Protein AF-A0A0F3MGR9-F1 (afdb_monomer_lite)

Radius of gyration: 18.7 Å; chains: 1; bounding box: 59×32×53 Å

InterPro domains:
  IPR020183 Uncharacterised protein family RC0048 [PF10871] (2-190)

Secondary structure (DSSP, 8-state):
---GGGG-SSPPP-SGGGS-HHHHHHHHHHHHTT-EEEEETTEESEEEEEEGGGTEEEEEEHHHHHSHHHHHHHHHHHHHHHTTT---HHHHHHHHHHHHHHHHHHHHTSBPPPHHHHHHHHHHHHHTS-HHHHHHHHHTT-EEEEESSS-GGGTS-HHHHHHHS---TTEEEETTEEEEEEE-SS-TT---TTSTTTS--

Sequence (201 aa):
MSNLYHILHKLPAIEHEDMMVEYENLAQALVQSGKLRVDAEPKSNFIRLSEPSLNINIAISNEELNEPNLQESTKTMLMNIYKKKIADEEKALHKVNQIVETLQKKMAMQLIIEAELLLKLARLFVQSAHPIVIHWLLLERVEVFISYSNQIGDVMDIATWKYAGQNSGMQSTNVNNMAIYVSCGGDPFSFPKRYQKQSIL

Organism: NCBI:txid1359168

pLDDT: mean 80.82, std 18.06, range [32.03, 97.56]

Foldseek 3Di:
DDPPVVPDPDDFDLDPVVDDPLLLVLLVLCVLLQQEWEAAPQATQWDWDDDVVLPDTDIGGVCCLPPPVNVVVVLVVQLVSQCVPDVDSVVSSVVSVVVSVVRNVVSVVGHHDDPSNSSSVSSVVSVVDDSVVSVVCSVQSEHEYEYQALDLVVVDPVVQQVVVPPDDPQWDPDPRHIYHTHYPPHDVPPDDPPCVVVVPD

Structure (mmCIF, N/CA/C/O backbone):
data_AF-A0A0F3MGR9-F1
#
_entry.id   AF-A0A0F3MGR9-F1
#
loop_
_atom_site.group_PDB
_atom_site.id
_atom_site.type_symbol
_atom_site.label_atom_id
_atom_site.label_alt_id
_atom_site.label_comp_id
_atom_site.label_asym_id
_atom_site.label_entity_id
_atom_site.label_seq_id
_atom_site.pdbx_PDB_ins_code
_atom_site.Cartn_x
_atom_site.Cartn_y
_atom_site.Cartn_z
_atom_site.occupancy
_atom_site.B_iso_or_equiv
_atom_site.auth_seq_id
_atom_site.auth_comp_id
_atom_site.auth_asym_id
_atom_site.auth_atom_id
_atom_site.pdbx_PDB_model_num
ATOM 1 N N . MET A 1 1 ? 36.452 3.634 -9.415 1.00 35.69 1 MET A N 1
ATOM 2 C CA . MET A 1 1 ? 35.165 3.569 -8.695 1.00 35.69 1 MET A CA 1
ATOM 3 C C . MET A 1 1 ? 34.067 3.350 -9.719 1.00 35.69 1 MET A C 1
ATOM 5 O O . MET A 1 1 ? 33.673 4.290 -10.396 1.00 35.69 1 MET A O 1
ATOM 9 N N . SER A 1 2 ? 33.672 2.097 -9.918 1.00 32.03 2 SER A N 1
ATOM 10 C CA . SER A 1 2 ? 32.532 1.706 -10.745 1.00 32.03 2 SER A CA 1
ATOM 11 C C . SER A 1 2 ? 31.255 2.041 -9.977 1.00 32.03 2 SER A C 1
ATOM 13 O O . SER A 1 2 ? 31.006 1.495 -8.907 1.00 32.03 2 SER A O 1
ATOM 15 N N . ASN A 1 3 ? 30.486 2.999 -10.487 1.00 39.25 3 ASN A N 1
ATOM 16 C CA . ASN A 1 3 ? 29.188 3.359 -9.930 1.00 39.25 3 ASN A CA 1
ATOM 17 C C . ASN A 1 3 ? 28.267 2.125 -9.925 1.00 39.25 3 ASN A C 1
ATOM 19 O O . ASN A 1 3 ? 28.200 1.398 -10.915 1.00 39.25 3 ASN A O 1
ATOM 23 N N . LEU A 1 4 ? 27.543 1.926 -8.821 1.00 39.09 4 LEU A N 1
ATOM 24 C CA . LEU A 1 4 ? 26.645 0.795 -8.535 1.00 39.09 4 LEU A CA 1
ATOM 25 C C . LEU A 1 4 ? 25.541 0.553 -9.596 1.00 39.09 4 LEU A C 1
ATOM 27 O O . LEU A 1 4 ? 24.866 -0.469 -9.563 1.00 39.09 4 LEU A O 1
ATOM 31 N N . TYR A 1 5 ? 25.374 1.470 -10.553 1.00 43.97 5 TYR A N 1
ATOM 32 C CA . TYR A 1 5 ? 24.400 1.409 -11.648 1.00 43.97 5 TYR A CA 1
ATOM 33 C C . TYR A 1 5 ? 24.728 0.378 -12.743 1.00 43.97 5 TYR A C 1
ATOM 35 O O . TYR A 1 5 ? 23.924 0.176 -13.643 1.00 43.97 5 TYR A O 1
ATOM 43 N N . HIS A 1 6 ? 25.876 -0.301 -12.673 1.00 37.97 6 HIS A N 1
ATOM 44 C CA . HIS A 1 6 ? 26.259 -1.331 -13.649 1.00 37.97 6 HIS A CA 1
ATOM 45 C C . HIS A 1 6 ? 25.604 -2.709 -13.437 1.00 37.97 6 HIS A C 1
ATOM 47 O O . HIS A 1 6 ? 25.886 -3.624 -14.205 1.00 37.97 6 HIS A O 1
ATOM 53 N N . ILE A 1 7 ? 24.745 -2.884 -12.423 1.00 46.88 7 ILE A N 1
ATOM 54 C CA . ILE A 1 7 ? 24.088 -4.178 -12.146 1.00 46.88 7 ILE A CA 1
ATOM 55 C C . ILE A 1 7 ? 22.926 -4.451 -13.122 1.00 46.88 7 ILE A C 1
ATOM 57 O O . ILE A 1 7 ? 22.553 -5.603 -13.331 1.00 46.88 7 ILE A O 1
ATOM 61 N N . LEU A 1 8 ? 22.406 -3.422 -13.798 1.00 47.78 8 LEU A N 1
ATOM 62 C CA . LEU A 1 8 ? 21.427 -3.575 -14.871 1.00 47.78 8 LEU A CA 1
ATOM 63 C C . LEU A 1 8 ? 22.061 -3.123 -16.189 1.00 47.78 8 LEU A C 1
ATOM 65 O O . LEU A 1 8 ? 22.357 -1.949 -16.385 1.00 47.78 8 LEU A O 1
ATOM 69 N N . HIS A 1 9 ? 22.258 -4.058 -17.118 1.00 53.25 9 HIS A N 1
ATOM 70 C CA . HIS A 1 9 ? 22.751 -3.767 -18.472 1.00 53.25 9 HIS A CA 1
ATOM 71 C C . HIS A 1 9 ? 21.752 -2.957 -19.328 1.00 53.25 9 HIS A C 1
ATOM 73 O O . HIS A 1 9 ? 22.075 -2.588 -20.455 1.00 53.25 9 HIS A O 1
ATOM 79 N N . LYS A 1 10 ? 20.549 -2.678 -18.808 1.00 67.81 10 LYS A N 1
ATOM 80 C CA . LYS A 1 10 ? 19.455 -1.975 -19.483 1.00 67.81 10 LYS A CA 1
ATOM 81 C C . LYS A 1 10 ? 18.712 -1.093 -18.476 1.00 67.81 10 LYS A C 1
ATOM 83 O O . LYS A 1 10 ? 18.571 -1.473 -17.316 1.00 67.81 10 LYS A O 1
ATOM 88 N N . LEU A 1 11 ? 18.229 0.067 -18.923 1.00 79.38 11 LEU A N 1
ATOM 89 C CA . LEU A 1 11 ? 17.288 0.868 -18.137 1.00 79.38 11 LEU A CA 1
ATOM 90 C C . LEU A 1 11 ? 16.013 0.044 -17.867 1.00 79.38 11 LEU A C 1
ATOM 92 O O . LEU A 1 11 ? 15.582 -0.689 -18.763 1.00 79.38 11 LEU A O 1
ATOM 96 N N . PRO A 1 12 ? 15.424 0.129 -16.662 1.00 84.88 12 PRO A N 1
ATOM 97 C CA . PRO A 1 12 ? 14.187 -0.581 -16.360 1.00 84.88 12 PRO A CA 1
ATOM 98 C C . PRO A 1 12 ? 13.051 -0.072 -17.254 1.00 84.88 12 PRO A C 1
ATOM 100 O O . PRO A 1 12 ? 12.972 1.122 -17.550 1.00 84.88 12 PRO A O 1
ATOM 103 N N . ALA A 1 13 ? 12.174 -0.977 -17.686 1.00 88.75 13 ALA A N 1
ATOM 104 C CA . ALA A 1 13 ? 11.049 -0.629 -18.543 1.00 88.75 13 ALA A CA 1
ATOM 105 C C . ALA A 1 13 ? 9.992 0.144 -17.742 1.00 88.75 13 ALA A C 1
ATOM 107 O O . ALA A 1 13 ? 9.521 -0.317 -16.704 1.00 88.75 13 ALA A O 1
ATOM 108 N N . ILE A 1 14 ? 9.630 1.337 -18.205 1.00 90.38 14 ILE A N 1
ATOM 109 C CA . ILE A 1 14 ? 8.599 2.176 -17.568 1.00 90.38 14 ILE A CA 1
ATOM 110 C C . ILE A 1 14 ? 7.326 2.245 -18.411 1.00 90.38 14 ILE A C 1
ATOM 112 O O . ILE A 1 14 ? 6.241 2.461 -17.868 1.00 90.38 14 ILE A O 1
ATOM 116 N N . GLU A 1 15 ? 7.446 2.007 -19.715 1.00 90.81 15 GLU A N 1
ATOM 117 C CA . GLU A 1 15 ? 6.328 1.962 -20.646 1.00 90.81 15 GLU A CA 1
ATOM 118 C C . GLU A 1 15 ? 5.829 0.530 -20.841 1.00 90.81 15 GLU A C 1
ATOM 120 O O . GLU A 1 15 ? 6.579 -0.438 -20.717 1.00 90.81 15 GLU A O 1
ATOM 125 N N . HIS A 1 16 ? 4.535 0.400 -21.133 1.00 90.25 16 HIS A N 1
ATOM 126 C CA . HIS A 1 16 ? 3.868 -0.894 -21.307 1.00 90.25 16 HIS A CA 1
ATOM 127 C C . HIS A 1 16 ? 4.531 -1.750 -22.397 1.00 90.25 16 HIS A C 1
ATOM 129 O O . HIS A 1 16 ? 4.736 -2.944 -22.215 1.00 90.25 16 HIS A O 1
ATOM 135 N N . GLU A 1 17 ? 4.884 -1.127 -23.521 1.00 91.75 17 GLU A N 1
ATOM 136 C CA . GLU A 1 17 ? 5.471 -1.789 -24.693 1.00 91.75 17 GLU A CA 1
ATOM 137 C C . GLU A 1 17 ? 6.877 -2.353 -24.451 1.00 91.75 17 GLU A C 1
ATOM 139 O O . GLU A 1 17 ? 7.280 -3.310 -25.111 1.00 91.75 17 GLU A O 1
ATOM 144 N N . ASP A 1 18 ? 7.595 -1.810 -23.466 1.00 89.44 18 ASP A N 1
ATOM 145 C CA . ASP A 1 18 ? 8.937 -2.254 -23.091 1.00 89.44 18 ASP A CA 1
ATOM 146 C C . ASP A 1 18 ? 8.926 -3.372 -22.034 1.00 89.44 18 ASP A C 1
ATOM 148 O O . ASP A 1 18 ? 9.965 -3.987 -21.760 1.00 89.44 18 ASP A O 1
ATOM 152 N N . MET A 1 19 ? 7.769 -3.624 -21.415 1.00 90.81 19 MET A N 1
ATOM 153 C CA . MET A 1 19 ? 7.598 -4.600 -20.344 1.00 90.81 19 MET A CA 1
ATOM 154 C C . MET A 1 19 ? 7.369 -6.007 -20.896 1.00 90.81 19 MET A C 1
ATOM 156 O O . MET A 1 19 ? 6.586 -6.239 -21.815 1.00 90.81 19 MET A O 1
ATOM 160 N N . MET A 1 20 ? 7.992 -7.002 -20.263 1.00 92.06 20 MET A N 1
ATOM 161 C CA . MET A 1 20 ? 7.593 -8.394 -20.472 1.00 92.06 20 MET A CA 1
ATOM 162 C C . MET A 1 20 ? 6.165 -8.600 -19.947 1.00 92.06 20 MET A C 1
ATOM 164 O O . MET A 1 20 ? 5.848 -8.169 -18.838 1.00 92.06 20 MET A O 1
ATOM 168 N N . VAL A 1 21 ? 5.336 -9.320 -20.709 1.00 93.88 21 VAL A N 1
ATOM 169 C CA . VAL A 1 21 ? 3.899 -9.519 -20.425 1.00 93.88 21 VAL A CA 1
ATOM 170 C C . VAL A 1 21 ? 3.636 -9.998 -18.992 1.00 93.88 21 VAL A C 1
ATOM 172 O O . VAL A 1 21 ? 2.738 -9.493 -18.326 1.00 93.88 21 VAL A O 1
ATOM 175 N N . GLU A 1 22 ? 4.438 -10.940 -18.490 1.00 94.62 22 GLU A N 1
ATOM 176 C CA . GLU A 1 22 ? 4.300 -11.454 -17.120 1.00 94.62 22 GLU A CA 1
ATOM 177 C C . GLU A 1 22 ? 4.487 -10.356 -16.062 1.00 94.62 22 GLU A C 1
ATOM 179 O O . GLU A 1 22 ? 3.690 -10.238 -15.132 1.00 94.62 22 GLU A O 1
ATOM 184 N N . TYR A 1 23 ? 5.511 -9.519 -16.2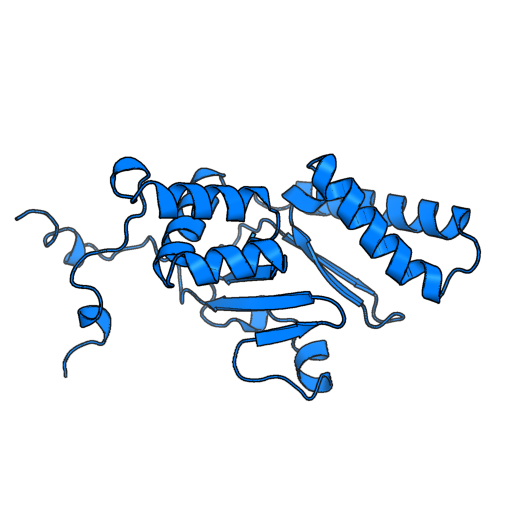20 1.00 94.75 23 TYR A N 1
ATOM 185 C CA . TYR A 1 23 ? 5.786 -8.427 -15.292 1.00 94.75 23 TYR A CA 1
ATOM 186 C C . TYR A 1 23 ? 4.757 -7.302 -15.402 1.00 94.75 23 TYR A C 1
ATOM 188 O O . TYR A 1 23 ? 4.398 -6.709 -14.389 1.00 94.75 23 TYR A O 1
ATOM 196 N N . GLU A 1 24 ? 4.249 -7.019 -16.600 1.00 96.50 24 GLU A N 1
ATOM 197 C CA . GLU A 1 24 ? 3.172 -6.043 -16.768 1.00 96.50 24 GLU A CA 1
ATOM 198 C C . GLU A 1 24 ? 1.890 -6.498 -16.059 1.00 96.50 24 GLU A C 1
ATOM 200 O O . GLU A 1 24 ? 1.283 -5.720 -15.323 1.00 96.50 24 GLU A O 1
ATOM 205 N N . ASN A 1 25 ? 1.519 -7.774 -16.201 1.00 97.00 25 ASN A N 1
ATOM 206 C CA . ASN A 1 25 ? 0.377 -8.345 -15.488 1.00 97.00 25 ASN A CA 1
ATOM 207 C C . ASN A 1 25 ? 0.557 -8.232 -13.968 1.00 97.00 25 ASN A C 1
ATOM 209 O O . ASN A 1 25 ? -0.385 -7.894 -13.253 1.00 97.00 25 ASN A O 1
ATOM 213 N N . LEU A 1 26 ? 1.776 -8.461 -13.471 1.00 97.56 26 LEU A N 1
ATOM 214 C CA . LEU A 1 26 ? 2.105 -8.294 -12.057 1.00 97.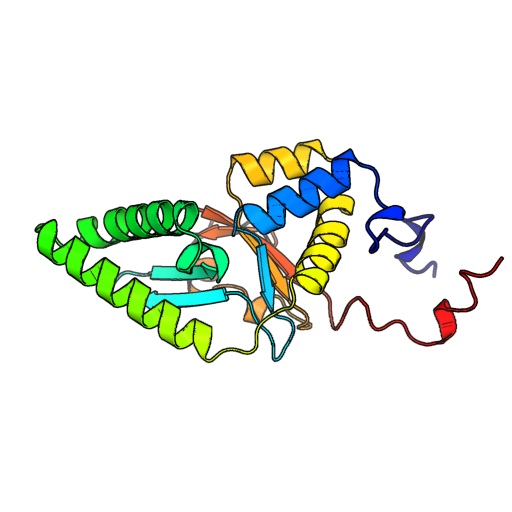56 26 LEU A CA 1
ATOM 215 C C . LEU A 1 26 ? 2.024 -6.838 -11.591 1.00 97.56 26 LEU A C 1
ATOM 217 O O . LEU A 1 26 ? 1.521 -6.580 -10.498 1.00 97.56 26 LEU A O 1
ATOM 221 N N . ALA A 1 27 ? 2.490 -5.886 -12.402 1.00 97.12 27 ALA A N 1
ATOM 222 C CA . ALA A 1 27 ? 2.391 -4.462 -12.094 1.00 97.12 27 ALA A CA 1
ATOM 223 C C . ALA A 1 27 ? 0.924 -4.020 -11.999 1.00 97.12 27 ALA A C 1
ATOM 225 O O . ALA A 1 27 ? 0.535 -3.362 -11.033 1.00 97.12 27 ALA A O 1
ATOM 226 N N . GLN A 1 28 ? 0.093 -4.439 -12.957 1.00 97.12 28 GLN A N 1
ATOM 227 C CA . GLN A 1 28 ? -1.344 -4.166 -12.944 1.00 97.12 28 GLN A CA 1
ATOM 228 C C . GLN A 1 28 ? -2.030 -4.808 -11.735 1.00 97.12 28 GLN A C 1
ATOM 230 O O . GLN A 1 28 ? -2.781 -4.130 -11.034 1.00 97.12 28 GLN A O 1
ATOM 235 N N . ALA A 1 29 ? -1.726 -6.075 -11.440 1.00 97.12 29 ALA A N 1
ATOM 236 C CA . ALA A 1 29 ? -2.264 -6.776 -10.277 1.00 97.12 29 ALA A CA 1
ATOM 237 C C . ALA A 1 29 ? -1.881 -6.084 -8.959 1.00 97.12 29 ALA A C 1
ATOM 239 O O . ALA A 1 29 ? -2.712 -5.966 -8.059 1.00 97.12 29 ALA A O 1
ATOM 240 N N . LEU A 1 30 ? -0.652 -5.568 -8.848 1.00 96.75 30 LEU A N 1
ATOM 241 C CA . LEU A 1 30 ? -0.204 -4.820 -7.676 1.00 96.75 30 LEU A CA 1
ATOM 242 C C . LEU A 1 30 ? -0.985 -3.521 -7.479 1.00 96.75 30 LEU A C 1
ATOM 244 O O . LEU A 1 30 ? -1.436 -3.265 -6.362 1.00 96.75 30 LEU A O 1
ATOM 248 N N . VAL A 1 31 ? -1.201 -2.736 -8.536 1.00 95.94 31 VAL A N 1
ATOM 249 C CA . VAL A 1 31 ? -2.026 -1.518 -8.455 1.00 95.94 31 VAL A CA 1
ATOM 250 C C . VAL A 1 31 ? -3.471 -1.869 -8.082 1.00 95.94 31 VAL A C 1
ATOM 252 O O . VAL A 1 31 ? -4.010 -1.326 -7.121 1.00 95.94 31 VAL A O 1
ATOM 255 N N . GLN A 1 32 ? -4.073 -2.844 -8.769 1.00 95.50 32 GLN A N 1
ATOM 256 C CA . GLN A 1 32 ? -5.460 -3.272 -8.541 1.00 95.50 32 GLN A CA 1
ATOM 257 C C . GLN A 1 32 ? -5.692 -3.904 -7.161 1.00 95.50 32 GLN A C 1
ATOM 259 O O . GLN A 1 32 ? -6.812 -3.888 -6.656 1.00 95.50 32 GLN A O 1
ATOM 264 N N . SER A 1 33 ? -4.652 -4.444 -6.520 1.00 94.81 33 SER A N 1
ATOM 265 C CA . SER A 1 33 ? -4.758 -5.023 -5.173 1.00 94.81 33 SER A CA 1
ATOM 266 C C . SER A 1 33 ? -5.096 -3.996 -4.082 1.00 94.81 33 SER A C 1
ATOM 268 O O . SER A 1 33 ? -5.484 -4.381 -2.974 1.00 94.81 33 SER A O 1
ATOM 270 N N . GLY A 1 34 ? -4.881 -2.702 -4.359 1.00 94.50 34 GLY A N 1
ATOM 271 C CA . GLY A 1 34 ? -4.957 -1.613 -3.385 1.00 94.50 34 GLY A CA 1
ATOM 272 C C . GLY A 1 34 ? -3.836 -1.630 -2.343 1.00 94.50 34 GLY A C 1
ATOM 273 O O . GLY A 1 34 ? -3.893 -0.877 -1.373 1.00 94.50 34 GLY A O 1
ATOM 274 N N . LYS A 1 35 ? -2.815 -2.486 -2.500 1.00 94.62 35 LYS A N 1
ATOM 275 C CA . LYS A 1 35 ? -1.700 -2.604 -1.546 1.00 94.62 35 LYS A CA 1
ATOM 276 C C . LYS A 1 35 ? -0.491 -1.737 -1.877 1.00 94.62 35 LYS A C 1
ATOM 278 O O . LYS A 1 35 ? 0.379 -1.586 -1.016 1.00 94.62 35 LYS A O 1
ATOM 283 N N . LEU A 1 36 ? -0.470 -1.120 -3.056 1.00 95.25 36 LEU A N 1
ATOM 284 C CA . LEU A 1 36 ? 0.518 -0.115 -3.425 1.00 95.25 36 LEU A CA 1
ATOM 285 C C . LEU A 1 36 ? 0.151 1.254 -2.836 1.00 95.25 36 LEU A C 1
ATOM 287 O O . LEU A 1 36 ? -0.902 1.817 -3.129 1.00 95.25 36 LEU A O 1
ATOM 291 N N . ARG A 1 37 ? 1.049 1.799 -2.021 1.00 94.12 37 ARG A N 1
ATOM 292 C CA . ARG A 1 37 ? 0.931 3.089 -1.343 1.00 94.12 37 ARG A CA 1
ATOM 293 C C . ARG A 1 37 ? 2.080 3.972 -1.795 1.00 94.12 37 ARG A C 1
ATOM 295 O O . ARG A 1 37 ? 3.240 3.645 -1.574 1.00 94.12 37 ARG A O 1
ATOM 302 N N . VAL A 1 38 ? 1.764 5.077 -2.442 1.00 93.88 38 VAL A N 1
ATOM 303 C CA . VAL A 1 38 ? 2.735 6.002 -3.007 1.00 93.88 38 VAL A CA 1
ATOM 304 C C . VAL A 1 38 ? 2.585 7.364 -2.351 1.00 93.88 38 VAL A C 1
ATOM 306 O O . VAL A 1 38 ? 1.482 7.899 -2.216 1.00 93.88 38 VAL A O 1
ATOM 309 N N . ASP A 1 39 ? 3.725 7.909 -1.953 1.00 91.88 39 ASP A N 1
ATOM 310 C CA . ASP A 1 39 ? 3.910 9.293 -1.553 1.00 91.88 39 ASP A CA 1
ATOM 311 C C . ASP A 1 39 ? 4.895 9.948 -2.529 1.00 91.88 39 ASP A C 1
ATOM 313 O O . ASP A 1 39 ? 6.089 9.648 -2.531 1.00 91.88 39 ASP A O 1
ATOM 317 N N . ALA A 1 40 ? 4.366 10.791 -3.407 1.00 89.19 40 ALA A N 1
ATOM 318 C CA . ALA A 1 40 ? 5.083 11.462 -4.483 1.00 89.19 40 ALA A CA 1
ATOM 319 C C . ALA A 1 40 ? 4.995 12.988 -4.330 1.00 89.19 40 ALA A C 1
ATOM 321 O O . ALA A 1 40 ? 4.756 13.675 -5.319 1.00 89.19 40 ALA A O 1
ATOM 322 N N . GLU A 1 41 ? 5.075 13.485 -3.087 1.00 83.88 41 GLU A N 1
ATOM 323 C CA . GLU A 1 41 ? 5.106 14.896 -2.660 1.00 83.88 41 GLU A CA 1
ATOM 324 C C . GLU A 1 41 ? 4.841 15.951 -3.766 1.00 83.88 41 GLU A C 1
ATOM 326 O O . GLU A 1 41 ? 5.689 16.176 -4.633 1.00 83.88 41 GLU A O 1
ATOM 331 N N . PRO A 1 42 ? 3.706 16.680 -3.745 1.00 85.50 42 PRO A N 1
ATOM 332 C CA . PRO A 1 42 ? 2.667 16.720 -2.709 1.00 85.50 42 PRO A CA 1
ATOM 333 C C . PRO A 1 42 ? 1.533 15.693 -2.913 1.00 85.50 42 PRO A C 1
ATOM 335 O O . PRO A 1 42 ? 0.495 15.796 -2.256 1.00 85.50 42 PRO A O 1
ATOM 338 N N . LYS A 1 43 ? 1.672 14.755 -3.861 1.00 91.12 43 LYS A N 1
ATOM 339 C CA . LYS A 1 43 ? 0.623 13.779 -4.204 1.00 91.12 43 LYS A CA 1
ATOM 340 C C . LYS A 1 43 ? 0.750 12.509 -3.361 1.00 91.12 43 LYS A C 1
ATOM 342 O O . LYS A 1 43 ? 1.850 12.000 -3.186 1.00 91.12 43 LYS A O 1
ATOM 347 N N . SER A 1 44 ? -0.369 11.948 -2.909 1.00 92.31 44 SER A N 1
ATOM 348 C CA . SER A 1 44 ? -0.398 10.651 -2.217 1.00 92.3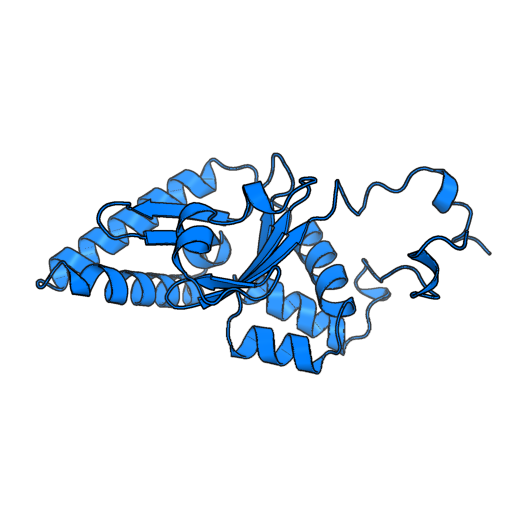1 44 SER A CA 1
ATOM 349 C C . SER A 1 44 ? -1.673 9.887 -2.562 1.00 92.31 44 SER A C 1
ATOM 351 O O . SER A 1 44 ? -2.714 10.501 -2.782 1.00 92.31 44 SER A O 1
ATOM 353 N N . ASN A 1 45 ? -1.603 8.554 -2.611 1.00 94.44 45 ASN A N 1
ATOM 354 C CA . ASN A 1 45 ? -2.778 7.696 -2.802 1.00 94.44 45 ASN A CA 1
ATOM 355 C C . ASN A 1 45 ? -3.213 6.971 -1.518 1.00 94.44 45 ASN A C 1
ATOM 357 O O . ASN A 1 45 ? -3.980 6.017 -1.603 1.00 94.44 45 ASN A O 1
ATOM 361 N N . PHE A 1 46 ? -2.717 7.347 -0.338 1.00 93.94 46 PHE A N 1
ATOM 362 C CA . PHE A 1 46 ? -3.089 6.680 0.910 1.00 93.94 46 PHE A CA 1
ATOM 363 C C . PHE A 1 46 ? -3.233 7.655 2.078 1.00 93.94 46 PHE A C 1
ATOM 365 O O . PHE A 1 46 ? -2.685 8.755 2.098 1.00 93.94 46 PHE A O 1
ATOM 372 N N . ILE A 1 47 ? -3.995 7.228 3.083 1.00 92.31 47 ILE A N 1
ATOM 373 C CA . ILE A 1 47 ? -4.244 7.995 4.298 1.00 92.31 47 ILE A CA 1
ATOM 374 C C . ILE A 1 47 ? -4.039 7.131 5.534 1.00 92.31 47 ILE A C 1
ATOM 376 O O . ILE A 1 47 ? -4.315 5.932 5.530 1.00 92.31 47 ILE A O 1
ATOM 380 N N . ARG A 1 48 ? -3.568 7.742 6.623 1.00 88.94 48 ARG A N 1
ATOM 381 C CA . ARG A 1 48 ? -3.401 7.056 7.904 1.00 88.94 48 ARG A CA 1
ATOM 382 C C . ARG A 1 48 ? -4.631 7.192 8.790 1.00 88.94 48 ARG A C 1
ATOM 384 O O . ARG A 1 48 ? -5.070 8.298 9.109 1.00 88.94 48 ARG A O 1
ATOM 391 N N . LEU A 1 49 ? -5.121 6.053 9.259 1.00 89.12 49 LEU A N 1
ATOM 392 C CA . LEU A 1 49 ? -5.976 5.946 10.428 1.00 89.12 49 LEU A CA 1
ATOM 393 C C . LEU A 1 49 ? -5.082 5.788 11.660 1.00 89.12 49 LEU A C 1
ATOM 395 O O . LEU A 1 49 ? -4.496 4.726 11.859 1.00 89.12 49 LEU A O 1
ATOM 399 N N . SER A 1 50 ? -4.997 6.835 12.479 1.00 85.25 50 SER A N 1
ATOM 400 C CA . SER A 1 50 ? -4.292 6.809 13.762 1.00 85.25 50 SER A CA 1
ATOM 401 C C . SER A 1 50 ? -5.296 6.903 14.907 1.00 85.25 50 SER A C 1
ATOM 403 O O . SER A 1 50 ? -6.043 7.875 15.005 1.00 85.25 50 SER A O 1
ATOM 405 N N . GLU A 1 51 ? -5.322 5.879 15.756 1.00 83.50 51 GLU A N 1
ATOM 406 C CA . GLU A 1 51 ? -6.128 5.816 16.974 1.00 83.50 51 GLU A CA 1
ATOM 407 C C . GLU A 1 51 ? -5.234 5.312 18.123 1.00 83.50 51 GLU A C 1
ATOM 409 O O . GLU A 1 51 ? -5.151 4.103 18.381 1.00 83.50 51 GLU A O 1
ATOM 414 N N . PRO A 1 52 ? -4.532 6.230 18.820 1.00 78.56 52 PRO A N 1
ATOM 415 C CA . PRO A 1 52 ? -3.558 5.878 19.853 1.00 78.56 52 PRO A CA 1
ATOM 416 C C . PRO A 1 52 ? -4.156 5.066 21.004 1.00 78.56 52 PRO A C 1
ATOM 418 O O . PRO A 1 52 ? -3.497 4.185 21.549 1.00 78.56 52 PRO A O 1
ATOM 421 N N . SER A 1 53 ? -5.430 5.299 21.343 1.00 79.19 53 SER A N 1
ATOM 422 C CA . SER A 1 53 ? -6.128 4.579 22.419 1.00 79.19 53 SER A CA 1
ATOM 423 C C . SER A 1 53 ? -6.309 3.077 22.145 1.00 79.19 53 SER A C 1
ATOM 425 O O . SER A 1 53 ? -6.640 2.306 23.055 1.00 79.19 53 SER A O 1
ATOM 427 N N . LEU A 1 54 ? -6.128 2.671 20.887 1.00 73.31 54 LEU A N 1
ATOM 428 C CA . LEU A 1 54 ? -6.192 1.298 20.401 1.00 73.31 54 LEU A CA 1
ATOM 429 C C . LEU A 1 54 ? -4.840 0.790 19.889 1.00 73.31 54 LEU A C 1
ATOM 431 O O . LEU A 1 54 ? -4.773 -0.342 19.418 1.00 73.31 54 LEU A O 1
ATOM 435 N N . ASN A 1 55 ? -3.785 1.608 19.977 1.00 73.31 55 ASN A N 1
ATOM 436 C CA . ASN A 1 55 ? -2.496 1.354 19.337 1.00 73.31 55 ASN A CA 1
ATOM 437 C C . ASN A 1 55 ? -2.648 1.017 17.839 1.00 73.31 55 ASN A C 1
ATOM 439 O O . ASN A 1 55 ? -2.021 0.092 17.324 1.00 73.31 55 ASN A O 1
ATOM 443 N N . ILE A 1 56 ? -3.549 1.731 17.156 1.00 78.38 56 ILE A N 1
ATOM 444 C CA . ILE A 1 56 ? -3.798 1.565 15.724 1.00 78.38 56 ILE A CA 1
ATOM 445 C C . ILE A 1 56 ? -3.092 2.688 14.982 1.00 78.38 56 ILE A C 1
ATOM 447 O O . ILE A 1 56 ? -3.361 3.864 15.228 1.00 78.38 56 ILE A O 1
ATOM 451 N N . ASN A 1 57 ? -2.266 2.312 14.016 1.00 81.62 57 ASN A N 1
ATOM 452 C CA . ASN A 1 57 ? -1.784 3.203 12.976 1.00 81.62 57 ASN A CA 1
ATOM 453 C C . ASN A 1 57 ? -1.709 2.408 11.669 1.00 81.62 57 ASN A C 1
ATOM 455 O O . ASN A 1 57 ? -0.800 1.608 11.455 1.00 81.62 57 ASN A O 1
ATOM 459 N N . ILE A 1 58 ? -2.735 2.559 10.834 1.00 85.38 58 ILE A N 1
ATOM 460 C CA . ILE A 1 58 ? -2.901 1.784 9.600 1.00 85.38 58 ILE A CA 1
ATOM 461 C C . ILE A 1 58 ? -2.993 2.757 8.435 1.00 85.38 58 ILE A C 1
ATOM 463 O O . ILE A 1 58 ? -3.751 3.725 8.493 1.00 85.38 58 ILE A O 1
ATOM 467 N N . ALA A 1 59 ? -2.239 2.495 7.373 1.00 89.94 59 ALA A N 1
ATOM 468 C CA . ALA A 1 59 ? -2.379 3.213 6.116 1.00 89.94 59 ALA A CA 1
ATOM 469 C C . ALA A 1 59 ? -3.401 2.499 5.225 1.00 89.94 59 ALA A C 1
ATOM 471 O O . ALA A 1 59 ? -3.284 1.298 4.995 1.00 89.94 59 ALA A O 1
ATOM 472 N N . ILE A 1 60 ? -4.364 3.237 4.687 1.00 92.69 60 ILE A N 1
ATOM 473 C CA . ILE A 1 60 ? -5.415 2.721 3.807 1.00 92.69 60 ILE A CA 1
ATOM 474 C C . ILE A 1 60 ? -5.313 3.470 2.479 1.00 92.69 60 ILE A C 1
ATOM 476 O O . ILE A 1 60 ? -5.272 4.704 2.479 1.00 92.69 60 ILE A O 1
ATOM 480 N N . SER A 1 61 ? -5.213 2.739 1.370 1.00 94.94 61 SER A N 1
ATOM 481 C CA . SER A 1 61 ? -5.119 3.338 0.035 1.00 94.94 61 SER A CA 1
ATOM 482 C C . SER A 1 61 ? -6.455 3.915 -0.440 1.00 94.94 61 SER A C 1
ATOM 484 O O . SER A 1 61 ? -7.526 3.629 0.100 1.00 94.94 61 SER A O 1
ATOM 486 N N . ASN A 1 62 ? -6.390 4.751 -1.470 1.00 95.00 62 ASN A N 1
ATOM 487 C CA . ASN A 1 62 ? -7.546 5.316 -2.145 1.00 95.00 62 ASN A CA 1
ATOM 488 C C . ASN A 1 62 ? -8.431 4.209 -2.738 1.00 95.00 62 ASN A C 1
ATOM 490 O O . ASN A 1 62 ? -9.653 4.262 -2.609 1.00 95.00 62 ASN A O 1
ATOM 494 N N . GLU A 1 63 ? -7.813 3.182 -3.319 1.00 94.38 63 GLU A N 1
ATOM 495 C CA . GLU A 1 63 ? -8.486 2.006 -3.864 1.00 94.38 63 GLU A CA 1
ATOM 496 C C . GLU A 1 63 ? -9.205 1.231 -2.747 1.00 94.38 63 GLU A C 1
ATOM 498 O O . GLU A 1 63 ? -10.380 0.903 -2.875 1.00 94.38 63 GLU A O 1
ATOM 503 N N . GLU A 1 64 ? -8.556 1.025 -1.596 1.00 94.62 64 GLU A N 1
ATOM 504 C CA . GLU A 1 64 ? -9.153 0.348 -0.433 1.00 94.62 64 GLU A CA 1
ATOM 505 C C . GLU A 1 64 ? -10.354 1.090 0.179 1.00 94.62 64 GLU A C 1
ATOM 507 O O . GLU A 1 64 ? -11.163 0.468 0.875 1.00 94.62 64 GLU A O 1
ATOM 512 N N . LEU A 1 65 ? -10.474 2.402 -0.051 1.00 94.25 65 LEU A N 1
ATOM 513 C CA . LEU A 1 65 ? -11.586 3.225 0.430 1.00 94.25 65 LEU A CA 1
ATOM 514 C C . LEU A 1 65 ? -12.728 3.347 -0.578 1.00 94.25 65 LEU A C 1
ATOM 516 O O . LEU A 1 65 ? -13.870 3.532 -0.153 1.00 94.25 65 LEU A O 1
ATOM 520 N N . ASN A 1 66 ? -12.444 3.290 -1.878 1.00 93.88 66 ASN A N 1
ATOM 521 C CA . ASN A 1 66 ? -13.404 3.669 -2.917 1.00 93.88 66 ASN A CA 1
ATOM 522 C C . ASN A 1 66 ? -13.817 2.515 -3.841 1.00 93.88 66 ASN A C 1
ATOM 524 O O . ASN A 1 66 ? -14.931 2.552 -4.359 1.00 93.88 66 ASN A O 1
ATOM 528 N N . GLU A 1 67 ? -13.000 1.470 -3.993 1.00 94.19 67 GLU A N 1
ATOM 529 C CA . GLU A 1 67 ? -13.365 0.295 -4.789 1.00 94.19 67 GLU A CA 1
ATOM 530 C C . GLU A 1 67 ? -14.277 -0.647 -3.987 1.00 94.19 67 GLU A C 1
ATOM 532 O O . GLU A 1 67 ? -13.873 -1.090 -2.908 1.00 94.19 67 GLU A O 1
ATOM 537 N N . PRO A 1 68 ? -15.476 -1.020 -4.483 1.00 92.06 68 PRO A N 1
ATOM 538 C CA . PRO A 1 68 ? -16.461 -1.778 -3.703 1.00 92.06 68 PRO A CA 1
ATOM 539 C C . PRO A 1 68 ? -15.914 -3.073 -3.082 1.00 92.06 68 PRO A C 1
ATOM 541 O O . PRO A 1 68 ? -16.080 -3.308 -1.884 1.00 92.06 68 PRO A O 1
ATOM 544 N N . ASN A 1 69 ? -15.194 -3.874 -3.874 1.00 90.94 69 ASN A N 1
ATOM 545 C CA . ASN A 1 69 ? -14.653 -5.168 -3.440 1.00 90.94 69 ASN A CA 1
ATOM 546 C C . ASN A 1 69 ? -13.560 -5.013 -2.366 1.00 90.94 69 ASN A C 1
ATOM 548 O O . ASN A 1 69 ? -13.455 -5.817 -1.435 1.00 90.94 69 ASN A O 1
ATOM 552 N N . LEU A 1 70 ? -12.728 -3.973 -2.484 1.00 93.56 70 LEU A N 1
ATOM 553 C CA . LEU A 1 70 ? -11.659 -3.706 -1.523 1.00 93.56 70 LEU A CA 1
ATOM 554 C C . LEU A 1 70 ? -12.215 -3.053 -0.257 1.00 93.56 70 LEU A C 1
ATOM 556 O O . LEU A 1 70 ? -11.803 -3.412 0.844 1.00 93.56 70 LEU A O 1
ATOM 560 N N . GLN A 1 71 ? -13.201 -2.168 -0.398 1.00 94.06 71 GLN A N 1
ATOM 561 C CA . GLN A 1 71 ? -13.847 -1.488 0.716 1.00 94.06 71 GLN A CA 1
ATOM 562 C C . GLN A 1 71 ? -14.528 -2.475 1.670 1.00 94.06 71 GLN A C 1
ATOM 564 O O . GLN A 1 71 ? -14.433 -2.306 2.886 1.00 94.06 71 GLN A O 1
ATOM 569 N N . GLU A 1 72 ? -15.179 -3.521 1.158 1.00 92.50 72 GLU A N 1
ATOM 570 C CA . GLU A 1 72 ? -15.776 -4.568 1.996 1.00 92.50 72 GLU A CA 1
ATOM 571 C C . GLU A 1 72 ? -14.714 -5.311 2.826 1.00 92.50 72 GLU A C 1
ATOM 573 O O . GLU A 1 72 ? -14.871 -5.499 4.040 1.00 92.50 72 GLU A O 1
ATOM 578 N N . SER A 1 73 ? -13.580 -5.647 2.202 1.00 91.12 73 SER A N 1
ATOM 579 C CA . SER A 1 73 ? -12.434 -6.256 2.890 1.00 91.12 73 SER A CA 1
ATOM 580 C C . SER A 1 73 ? -11.871 -5.324 3.973 1.00 91.12 73 SER A C 1
ATOM 582 O O . SER A 1 73 ? -11.633 -5.752 5.105 1.00 91.12 73 SER A O 1
ATOM 584 N N . THR A 1 74 ? -11.712 -4.035 3.659 1.00 92.06 74 THR A N 1
ATOM 585 C CA . THR A 1 74 ? -11.232 -3.004 4.591 1.00 92.06 74 THR A CA 1
ATOM 586 C C . THR A 1 74 ? -12.189 -2.819 5.768 1.00 92.06 74 THR A C 1
ATOM 588 O O . THR A 1 74 ? -11.759 -2.794 6.921 1.00 92.06 74 THR A O 1
ATOM 591 N N . LYS A 1 75 ? -13.503 -2.750 5.519 1.00 93.06 75 LYS A N 1
ATOM 592 C CA . LYS A 1 75 ? -14.525 -2.670 6.574 1.00 93.06 75 LYS A CA 1
ATOM 593 C C . LYS A 1 75 ? -14.475 -3.893 7.483 1.00 93.06 75 LYS A C 1
ATOM 595 O O . LYS A 1 75 ? -14.514 -3.735 8.699 1.00 93.06 75 LYS A O 1
ATOM 600 N N . THR A 1 76 ? -14.309 -5.088 6.921 1.00 91.31 76 THR A N 1
ATOM 601 C CA . THR A 1 76 ? -14.165 -6.332 7.693 1.00 91.31 76 THR A CA 1
ATOM 602 C C . THR A 1 76 ? -12.914 -6.310 8.576 1.00 91.31 76 THR A C 1
ATOM 604 O O . THR A 1 76 ? -12.985 -6.634 9.763 1.00 91.31 76 THR A O 1
ATOM 607 N N . MET A 1 77 ? -11.775 -5.855 8.040 1.00 89.50 77 MET A N 1
ATOM 608 C CA . MET A 1 77 ? -10.542 -5.662 8.812 1.00 89.50 77 MET A CA 1
ATOM 609 C C . MET A 1 77 ? -10.760 -4.697 9.987 1.00 89.50 77 MET A C 1
ATOM 611 O O . MET A 1 77 ? -10.409 -5.018 11.123 1.00 89.50 77 MET A O 1
ATOM 615 N N . LEU A 1 78 ? -11.372 -3.535 9.734 1.00 90.69 78 LEU A N 1
ATOM 616 C CA . LEU A 1 78 ? -11.666 -2.542 10.768 1.00 90.69 78 LEU A CA 1
ATOM 617 C C . LEU A 1 78 ? -12.645 -3.092 11.812 1.00 90.69 78 LEU A C 1
ATOM 619 O O . LEU A 1 78 ? -12.413 -2.928 13.008 1.00 90.69 78 LEU A O 1
ATOM 623 N N . MET A 1 79 ? -13.684 -3.814 11.394 1.00 91.25 79 MET A N 1
ATOM 624 C CA . MET A 1 79 ? -14.617 -4.476 12.308 1.00 91.25 79 MET A CA 1
ATOM 625 C C . MET A 1 79 ? -13.895 -5.436 13.251 1.00 91.25 79 MET A C 1
ATOM 627 O O . MET A 1 79 ? -14.106 -5.366 14.459 1.00 91.25 79 MET A O 1
ATOM 631 N N . ASN A 1 80 ? -12.987 -6.272 12.742 1.00 88.00 80 ASN A N 1
ATOM 632 C CA . ASN A 1 80 ? -12.207 -7.197 13.571 1.00 88.00 80 ASN A CA 1
ATOM 633 C C . ASN A 1 80 ? -11.331 -6.479 14.607 1.00 88.00 80 ASN A C 1
ATOM 635 O O . ASN A 1 80 ? -11.080 -7.012 15.690 1.00 88.00 80 ASN A O 1
ATOM 639 N N . ILE A 1 81 ? -10.876 -5.264 14.301 1.00 85.81 81 ILE A N 1
ATOM 640 C CA . ILE A 1 81 ? -10.108 -4.440 15.233 1.00 85.81 81 ILE A CA 1
ATOM 641 C C . ILE A 1 81 ? -11.030 -3.825 16.296 1.00 85.81 81 ILE A C 1
ATOM 643 O O . ILE A 1 81 ? -10.762 -3.954 17.492 1.00 85.81 81 ILE A O 1
ATOM 6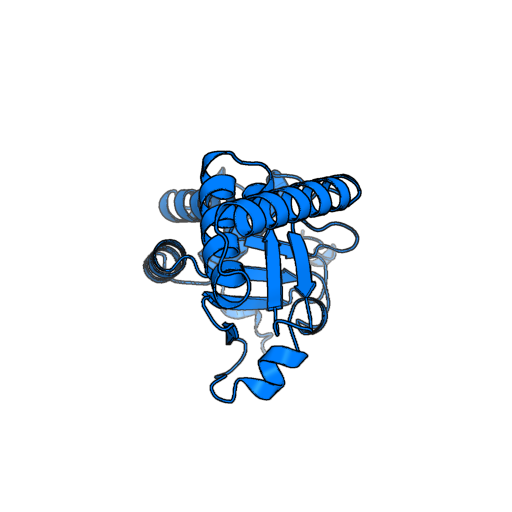47 N N . TYR A 1 82 ? -12.135 -3.194 15.888 1.00 87.19 82 TYR A N 1
ATOM 648 C CA . TYR A 1 82 ? -13.031 -2.479 16.803 1.00 87.19 82 TYR A CA 1
ATOM 649 C C . TYR A 1 82 ? -13.898 -3.408 17.665 1.00 87.19 82 TYR A C 1
ATOM 651 O O . TYR A 1 82 ? -14.179 -3.060 18.815 1.00 87.19 82 TYR A O 1
ATOM 659 N N . LYS A 1 83 ? -14.229 -4.619 17.192 1.00 86.81 83 LYS A N 1
ATOM 660 C CA . LYS A 1 83 ? -14.922 -5.656 17.983 1.00 86.81 83 LYS A CA 1
ATOM 661 C C . LYS A 1 83 ? -14.155 -6.055 19.250 1.00 86.81 83 LYS A C 1
ATOM 663 O O . LYS A 1 83 ? -14.766 -6.466 20.229 1.00 86.81 83 LYS A O 1
ATOM 668 N N . LYS A 1 84 ? -12.826 -5.877 19.289 1.00 81.50 84 LYS A N 1
ATOM 669 C CA . LYS A 1 84 ? -12.019 -6.141 20.497 1.00 81.50 84 LYS A CA 1
ATOM 670 C C . LYS A 1 84 ? -12.333 -5.186 21.657 1.00 81.50 84 LYS A C 1
ATOM 672 O O . LYS A 1 84 ? -12.065 -5.531 22.802 1.00 81.50 84 LYS A O 1
ATOM 677 N N . LYS A 1 85 ? -12.872 -3.991 21.379 1.00 80.00 85 LYS A N 1
ATOM 678 C CA . LYS A 1 85 ? -13.271 -3.004 22.402 1.00 80.00 85 LYS A CA 1
ATOM 679 C C . LYS A 1 85 ? -14.776 -2.782 22.490 1.00 80.00 85 LYS A C 1
ATOM 681 O O . LYS A 1 85 ? -15.265 -2.425 23.558 1.00 80.00 85 LYS A O 1
ATOM 686 N N . ILE A 1 86 ? -15.499 -2.941 21.387 1.00 85.38 86 ILE A N 1
ATOM 687 C CA . ILE A 1 86 ? -16.938 -2.704 21.314 1.00 85.38 86 ILE A CA 1
ATOM 688 C C . ILE A 1 86 ? -17.620 -4.067 21.192 1.00 85.38 86 ILE A C 1
ATOM 690 O O . ILE A 1 86 ? -17.582 -4.682 20.132 1.00 85.38 86 ILE A O 1
ATOM 694 N N . ALA A 1 87 ? -18.228 -4.534 22.286 1.00 79.56 87 ALA A N 1
ATOM 695 C CA . ALA A 1 87 ? -18.930 -5.822 22.320 1.00 79.56 87 ALA A CA 1
ATOM 696 C C . ALA A 1 87 ? -20.212 -5.831 21.465 1.00 79.56 87 ALA A C 1
ATOM 698 O O . ALA A 1 87 ? -20.646 -6.879 21.001 1.00 79.56 87 ALA A O 1
ATOM 699 N N . ASP A 1 88 ? -20.812 -4.656 21.273 1.00 89.75 88 ASP A N 1
ATOM 700 C CA . ASP A 1 88 ? -22.022 -4.449 20.481 1.00 89.75 88 ASP A CA 1
ATOM 701 C C . ASP A 1 88 ? -21.667 -4.300 18.992 1.00 89.75 88 ASP A C 1
ATOM 703 O O . ASP A 1 88 ? -21.022 -3.330 18.578 1.00 89.75 88 ASP A O 1
ATOM 707 N N . GLU A 1 89 ? -22.074 -5.284 18.192 1.00 88.00 89 GLU A N 1
ATOM 708 C CA . GLU A 1 89 ? -21.726 -5.374 16.776 1.00 88.00 89 GLU A CA 1
ATOM 709 C C . GLU A 1 89 ? -22.328 -4.242 15.934 1.00 88.00 89 GLU A C 1
ATOM 711 O O . GLU A 1 89 ? -21.643 -3.715 15.055 1.00 88.00 89 GLU A O 1
ATOM 716 N N . GLU A 1 90 ? -23.551 -3.798 16.234 1.00 89.88 90 GLU A N 1
ATOM 717 C CA . GLU A 1 90 ? -24.191 -2.699 15.503 1.00 89.88 90 GLU A CA 1
ATOM 718 C C . GLU A 1 90 ? -23.469 -1.375 15.760 1.00 89.88 90 GLU A C 1
ATOM 720 O O . GLU A 1 90 ? -23.197 -0.604 14.833 1.00 89.88 90 GLU A O 1
ATOM 725 N N . LYS A 1 91 ? -23.073 -1.127 17.015 1.00 90.62 91 LYS A N 1
ATOM 726 C CA . LYS A 1 91 ? -22.283 0.065 17.365 1.00 90.62 91 LYS A CA 1
ATOM 727 C C . LYS A 1 91 ? -20.895 0.036 16.739 1.00 90.62 91 LYS A C 1
ATOM 729 O O . LYS A 1 91 ? -20.412 1.080 16.292 1.00 90.62 91 LYS A O 1
ATOM 734 N N . ALA A 1 92 ? -20.255 -1.134 16.695 1.00 90.00 92 ALA A N 1
ATOM 735 C CA . ALA A 1 92 ? -18.973 -1.300 16.020 1.00 90.00 92 ALA A CA 1
ATOM 736 C C . ALA A 1 92 ? -19.104 -1.000 14.518 1.00 90.00 92 ALA A C 1
ATOM 738 O O . ALA A 1 92 ? -18.311 -0.224 13.984 1.00 90.00 92 ALA A O 1
ATOM 739 N N . LEU A 1 93 ? -20.146 -1.523 13.865 1.00 92.00 93 LEU A N 1
ATOM 740 C CA . LEU A 1 93 ? -20.408 -1.304 12.441 1.00 92.00 93 LEU A CA 1
ATOM 741 C C . LEU A 1 93 ? -20.655 0.168 12.118 1.00 92.00 93 LEU A C 1
ATOM 743 O O . LEU A 1 93 ? -20.044 0.715 11.199 1.00 92.00 93 LEU A O 1
ATOM 747 N N . HIS A 1 94 ? -21.494 0.836 12.908 1.00 92.56 94 HIS A N 1
ATOM 748 C CA . HIS A 1 94 ? -21.742 2.264 12.748 1.00 92.56 94 HIS A CA 1
ATOM 749 C C . HIS A 1 94 ? -20.448 3.080 12.890 1.00 92.56 94 HIS A C 1
ATOM 751 O O . HIS A 1 94 ? -20.169 3.957 12.071 1.00 92.56 94 HIS A O 1
ATOM 757 N N . LYS A 1 95 ? -19.610 2.759 13.886 1.00 91.81 95 LYS A N 1
ATOM 758 C CA . LYS A 1 95 ? -18.314 3.421 14.080 1.00 91.81 95 LYS A CA 1
ATOM 759 C C . LYS A 1 95 ? -17.376 3.209 12.888 1.00 91.81 95 LYS A C 1
ATOM 761 O O . LYS A 1 95 ? -16.738 4.167 12.457 1.00 91.81 95 LYS A O 1
ATOM 766 N N . VAL A 1 96 ? -17.302 1.991 12.349 1.00 93.25 96 VAL A N 1
ATOM 767 C CA . VAL A 1 96 ? -16.477 1.678 11.171 1.00 93.25 96 VAL A CA 1
ATOM 768 C C . VAL A 1 96 ? -16.950 2.456 9.945 1.00 93.25 96 VAL A C 1
ATOM 770 O O . VAL A 1 96 ? -16.123 3.066 9.272 1.00 93.25 96 VAL A O 1
ATOM 773 N N . ASN A 1 97 ? -18.258 2.518 9.690 1.00 94.44 97 ASN A N 1
ATOM 774 C CA . ASN A 1 97 ? -18.800 3.292 8.570 1.00 94.44 97 ASN A CA 1
ATOM 775 C C . ASN A 1 97 ? -18.467 4.785 8.695 1.00 94.44 97 ASN A C 1
ATOM 777 O O . ASN A 1 97 ? -17.962 5.377 7.745 1.00 94.44 97 ASN A O 1
ATOM 781 N N . GLN A 1 98 ? -18.625 5.369 9.888 1.00 94.81 98 GLN A N 1
ATOM 782 C CA . GLN A 1 98 ? -18.232 6.760 10.138 1.00 94.81 98 GLN A CA 1
ATOM 783 C C . GLN A 1 98 ? -16.737 7.013 9.894 1.00 94.81 98 GLN A C 1
ATOM 785 O O . GLN A 1 98 ? -16.359 8.068 9.376 1.00 94.81 98 GLN A O 1
ATOM 790 N N . ILE A 1 99 ? -15.873 6.067 10.277 1.00 93.75 99 ILE A N 1
ATOM 791 C CA . ILE A 1 99 ? -14.431 6.164 10.028 1.00 93.75 99 ILE A CA 1
ATOM 792 C C . ILE A 1 99 ? -14.159 6.143 8.526 1.00 93.75 99 ILE A C 1
ATOM 794 O O . ILE A 1 99 ? -13.467 7.034 8.040 1.00 93.75 99 ILE A O 1
ATOM 798 N N . VAL A 1 100 ? -14.724 5.180 7.793 1.00 95.06 100 VAL A N 1
ATOM 799 C CA . VAL A 1 100 ? -14.535 5.067 6.340 1.00 95.06 100 VAL A CA 1
ATOM 800 C C . VAL A 1 100 ? -14.996 6.340 5.634 1.00 95.06 100 VAL A C 1
ATOM 802 O O . VAL A 1 100 ? -14.221 6.909 4.874 1.00 95.06 100 VAL A O 1
ATOM 805 N N . GLU A 1 101 ? -16.182 6.864 5.955 1.00 95.62 101 GLU A N 1
ATOM 806 C CA . GLU A 1 101 ? -16.680 8.124 5.383 1.00 95.62 101 GLU A CA 1
ATOM 807 C C . GLU A 1 101 ? -15.756 9.312 5.684 1.00 95.62 101 GLU A C 1
ATOM 809 O O . GLU A 1 101 ? -15.513 10.171 4.834 1.00 95.62 101 GLU A O 1
ATOM 814 N N . THR A 1 102 ? -15.217 9.374 6.904 1.00 95.56 102 THR A N 1
ATOM 815 C CA . THR A 1 102 ? -14.273 10.428 7.294 1.00 95.56 102 THR A CA 1
ATOM 816 C C . THR A 1 102 ? -12.971 10.321 6.503 1.00 95.56 102 THR A C 1
ATOM 818 O O . THR A 1 102 ? -12.440 11.336 6.051 1.00 95.56 102 THR A O 1
ATOM 821 N N . LEU A 1 103 ? -12.450 9.106 6.325 1.00 94.81 103 LEU A N 1
ATOM 822 C CA . LEU A 1 103 ? -11.230 8.858 5.561 1.00 94.81 103 LEU A CA 1
ATOM 823 C C . LEU A 1 103 ? -11.431 9.138 4.070 1.00 94.81 103 LEU A C 1
ATOM 825 O O . LEU A 1 103 ? -10.573 9.779 3.476 1.00 94.81 103 LEU A O 1
ATOM 829 N N . GLN A 1 104 ? -12.574 8.763 3.493 1.00 95.19 104 GLN A N 1
ATOM 830 C CA . GLN A 1 104 ? -12.936 9.091 2.111 1.00 95.19 104 GLN A CA 1
ATOM 831 C C . GLN A 1 104 ? -12.972 10.603 1.875 1.00 95.19 104 GLN A C 1
ATOM 833 O O . GLN A 1 104 ? -12.390 11.091 0.911 1.00 95.19 104 GLN A O 1
ATOM 838 N N . LYS A 1 105 ? -13.592 11.370 2.785 1.00 95.12 105 LYS A N 1
ATOM 839 C CA . LYS A 1 105 ? -13.610 12.840 2.694 1.00 95.12 105 LYS A CA 1
ATOM 840 C C . LYS A 1 105 ? -12.206 13.433 2.740 1.00 95.12 105 LYS A C 1
ATOM 842 O O . LYS A 1 105 ? -11.902 14.327 1.961 1.00 95.12 105 LYS A O 1
ATOM 847 N N . LYS A 1 106 ? -11.347 12.935 3.634 1.00 92.88 106 LYS A N 1
ATOM 848 C CA . LYS A 1 106 ? -9.952 13.388 3.721 1.00 92.88 106 LYS A CA 1
ATOM 849 C C . LYS A 1 106 ? -9.148 13.015 2.472 1.00 92.88 106 LYS A C 1
ATOM 851 O O . LYS A 1 106 ? -8.404 13.855 1.984 1.00 92.88 106 LYS A O 1
ATOM 856 N N . MET A 1 107 ? -9.332 11.804 1.946 1.00 93.00 107 MET A N 1
ATOM 857 C CA . MET A 1 107 ? -8.703 11.336 0.706 1.00 93.00 107 MET A CA 1
ATOM 858 C C . MET A 1 107 ? -9.090 12.223 -0.482 1.00 93.00 107 MET A C 1
ATOM 860 O O . MET A 1 107 ? -8.232 12.652 -1.241 1.00 93.00 107 MET A O 1
ATOM 864 N N . ALA A 1 108 ? -10.369 12.596 -0.591 1.00 91.69 108 ALA A N 1
ATOM 865 C CA . ALA A 1 108 ? -10.859 13.481 -1.649 1.00 91.69 108 ALA A CA 1
ATOM 866 C C . ALA A 1 108 ? -10.264 14.904 -1.606 1.00 91.69 108 ALA A C 1
ATOM 868 O O . ALA A 1 108 ? -10.322 15.621 -2.602 1.00 91.69 108 ALA A O 1
ATOM 869 N N . MET A 1 109 ? -9.709 15.329 -0.465 1.00 90.50 109 MET A N 1
ATOM 870 C CA . MET A 1 109 ? -9.014 16.614 -0.328 1.00 90.50 109 MET A CA 1
ATOM 871 C C . MET A 1 109 ? -7.523 16.535 -0.695 1.00 90.50 109 MET A C 1
ATOM 873 O O . MET A 1 109 ? -6.880 17.579 -0.810 1.00 90.50 109 MET A O 1
ATOM 877 N N . GLN A 1 110 ? -6.954 15.333 -0.834 1.00 88.56 110 GLN A N 1
ATOM 878 C CA . GLN A 1 110 ? -5.549 15.140 -1.193 1.00 88.56 110 GLN A CA 1
ATOM 879 C C . GLN A 1 110 ? -5.338 15.274 -2.705 1.00 88.56 110 GLN A C 1
ATOM 881 O O . GLN A 1 110 ? -6.246 15.076 -3.513 1.00 88.56 110 GLN A O 1
ATOM 886 N N . LEU A 1 111 ? -4.108 15.612 -3.099 1.00 87.69 111 LEU A N 1
ATOM 887 C CA . LEU A 1 111 ? -3.731 15.632 -4.507 1.00 87.69 111 LEU A CA 1
ATOM 888 C C . LEU A 1 111 ? -3.573 14.198 -5.017 1.00 87.69 111 LEU A C 1
ATOM 890 O O . LEU A 1 111 ? -2.752 13.430 -4.512 1.00 87.69 111 LEU A O 1
ATOM 894 N N . ILE A 1 112 ? -4.363 13.871 -6.036 1.00 87.56 112 ILE A N 1
ATOM 895 C CA . ILE A 1 112 ? -4.470 12.527 -6.602 1.00 87.56 112 ILE A CA 1
ATOM 896 C C . ILE A 1 112 ? -3.195 12.169 -7.374 1.00 87.56 112 ILE A C 1
ATOM 898 O O . ILE A 1 112 ? -2.661 12.976 -8.143 1.00 87.56 112 ILE A O 1
ATOM 902 N N . ILE A 1 113 ? -2.731 10.932 -7.193 1.00 90.44 113 ILE A N 1
ATOM 903 C CA . ILE A 1 113 ? -1.718 10.315 -8.052 1.00 90.44 113 ILE A CA 1
ATOM 904 C C . ILE A 1 113 ? -2.414 9.761 -9.297 1.00 90.44 113 ILE A C 1
ATOM 906 O O . ILE A 1 113 ? -3.367 8.993 -9.202 1.00 90.44 113 ILE A O 1
ATOM 910 N N . GLU A 1 114 ? -1.935 10.158 -10.472 1.00 92.31 114 GLU A N 1
ATOM 911 C CA . GLU A 1 114 ? -2.457 9.673 -11.749 1.00 92.31 114 GLU A CA 1
ATOM 912 C C . GLU A 1 114 ? -2.189 8.170 -11.915 1.00 92.31 114 GLU A C 1
ATOM 914 O O . GLU A 1 114 ? -1.121 7.673 -11.552 1.00 92.31 114 GLU A O 1
ATOM 919 N N . ALA A 1 115 ? -3.142 7.447 -12.508 1.00 92.12 115 ALA A N 1
ATOM 920 C CA . ALA A 1 115 ? -3.042 5.997 -12.691 1.00 92.12 115 ALA A CA 1
ATOM 921 C C . ALA A 1 115 ? -1.790 5.582 -13.487 1.00 92.12 115 ALA A C 1
ATOM 923 O O . ALA A 1 115 ? -1.173 4.560 -13.190 1.00 92.12 115 ALA A O 1
ATOM 924 N N . GLU A 1 116 ? -1.378 6.398 -14.461 1.00 92.88 116 GLU A N 1
ATOM 925 C CA . GLU A 1 116 ? -0.153 6.173 -15.231 1.00 92.88 116 GLU A CA 1
ATOM 926 C C . GLU A 1 116 ? 1.095 6.210 -14.338 1.00 92.88 116 GLU A C 1
ATOM 928 O O . GLU A 1 116 ? 1.964 5.346 -14.456 1.00 92.88 116 GLU A O 1
ATOM 933 N N . LEU A 1 117 ? 1.167 7.160 -13.400 1.00 92.88 117 LEU A N 1
ATOM 934 C CA . LEU A 1 117 ? 2.290 7.275 -12.472 1.00 92.88 117 LEU A CA 1
ATOM 935 C C . LEU A 1 117 ? 2.353 6.074 -11.517 1.00 92.88 117 LEU A C 1
ATOM 937 O O . LEU A 1 117 ? 3.432 5.524 -11.298 1.00 92.88 117 LEU A O 1
ATOM 941 N N . LEU A 1 118 ? 1.202 5.620 -11.003 1.00 94.44 118 LEU A N 1
ATOM 942 C CA . LEU A 1 118 ? 1.126 4.398 -10.192 1.00 94.44 118 LEU A CA 1
ATOM 943 C C . LEU A 1 118 ? 1.630 3.177 -10.964 1.00 94.44 118 LEU A C 1
ATOM 945 O O . LEU A 1 118 ? 2.421 2.404 -10.428 1.00 94.44 118 LEU A O 1
ATOM 949 N N . LEU A 1 119 ? 1.219 3.023 -12.226 1.00 95.94 119 LEU A N 1
ATOM 950 C CA . LEU A 1 119 ? 1.675 1.921 -13.072 1.00 95.94 119 LEU A CA 1
ATOM 951 C C . LEU A 1 119 ? 3.175 2.001 -13.356 1.00 95.94 119 LEU A C 1
ATOM 953 O O . LEU A 1 119 ? 3.857 0.985 -13.257 1.00 95.94 119 LEU A O 1
ATOM 957 N N . LYS A 1 120 ? 3.718 3.187 -13.642 1.00 94.62 120 LYS A N 1
ATOM 958 C CA . LYS A 1 120 ? 5.164 3.373 -13.843 1.00 94.62 120 LYS A CA 1
ATOM 959 C C . LYS A 1 120 ? 5.965 2.964 -12.606 1.00 94.62 120 LYS A C 1
ATOM 961 O O . LYS A 1 120 ? 6.950 2.238 -12.724 1.00 94.62 120 LYS A O 1
ATOM 966 N N . LEU A 1 121 ? 5.517 3.358 -11.415 1.00 94.50 121 LEU A N 1
ATOM 967 C CA . LEU A 1 121 ? 6.157 2.957 -10.159 1.00 94.50 121 LEU A CA 1
ATOM 968 C C . LEU A 1 121 ? 5.999 1.459 -9.878 1.00 94.50 121 LEU A C 1
ATOM 970 O O . LEU A 1 121 ? 6.963 0.808 -9.474 1.00 94.50 121 LEU A O 1
ATOM 974 N N . ALA A 1 122 ? 4.823 0.890 -10.150 1.00 95.88 122 ALA A N 1
ATOM 975 C CA . ALA A 1 122 ? 4.593 -0.545 -10.028 1.00 95.88 122 ALA A CA 1
ATOM 976 C C . ALA A 1 122 ? 5.518 -1.342 -10.959 1.00 95.88 122 ALA A C 1
ATOM 978 O O . ALA A 1 122 ? 6.122 -2.314 -10.515 1.00 95.88 122 ALA A O 1
ATOM 979 N N . ARG A 1 123 ? 5.705 -0.903 -12.211 1.00 95.25 123 ARG A N 1
ATOM 980 C CA . ARG A 1 123 ? 6.633 -1.518 -13.176 1.00 95.25 123 ARG A CA 1
ATOM 981 C C . ARG A 1 123 ? 8.067 -1.524 -12.666 1.00 95.25 123 ARG A C 1
ATOM 983 O O . ARG A 1 123 ? 8.723 -2.564 -12.731 1.00 95.25 123 ARG A O 1
ATOM 990 N N . LEU A 1 124 ? 8.549 -0.400 -12.131 1.00 92.75 124 LEU A N 1
ATOM 991 C CA . LEU A 1 124 ? 9.880 -0.330 -11.518 1.00 92.75 124 LEU A CA 1
ATOM 992 C C . LEU A 1 124 ? 10.005 -1.309 -10.345 1.00 92.75 124 LEU A C 1
ATOM 994 O O . LEU A 1 124 ? 11.003 -2.020 -10.231 1.00 92.75 124 LEU A O 1
ATOM 998 N N . PHE A 1 125 ? 8.976 -1.378 -9.499 1.00 93.62 125 PHE A N 1
ATOM 999 C CA . PHE A 1 125 ? 8.967 -2.259 -8.338 1.00 93.62 125 PHE A CA 1
ATOM 1000 C C . PHE A 1 125 ? 8.978 -3.741 -8.729 1.00 93.62 125 PHE A C 1
ATOM 1002 O O . PHE A 1 125 ? 9.819 -4.494 -8.241 1.00 93.62 125 PHE A O 1
ATOM 1009 N N . VAL A 1 126 ? 8.100 -4.184 -9.632 1.00 94.50 126 VAL A N 1
ATOM 1010 C CA . VAL A 1 126 ? 8.007 -5.611 -9.985 1.00 94.50 126 VAL A CA 1
ATOM 1011 C C . VAL A 1 126 ? 9.252 -6.115 -10.710 1.00 94.50 126 VAL A C 1
ATOM 1013 O O . VAL A 1 126 ? 9.644 -7.257 -10.498 1.00 94.50 126 VAL A O 1
ATOM 1016 N N . GLN A 1 127 ? 9.923 -5.262 -11.493 1.00 91.62 127 GLN A N 1
ATOM 1017 C CA . GLN A 1 127 ? 11.192 -5.595 -12.156 1.00 91.62 127 GLN A CA 1
ATOM 1018 C C . GLN A 1 127 ? 12.377 -5.712 -11.190 1.00 91.62 127 GLN A C 1
ATOM 1020 O O . GLN A 1 127 ? 13.417 -6.250 -11.562 1.00 91.62 127 GLN A O 1
ATOM 1025 N N . SER A 1 128 ? 12.243 -5.223 -9.953 1.00 89.38 128 SER A N 1
ATOM 1026 C CA . SER A 1 128 ? 13.312 -5.303 -8.951 1.00 89.38 128 SER A CA 1
ATOM 1027 C C . SER A 1 128 ? 13.479 -6.703 -8.343 1.00 89.38 128 SER A C 1
ATOM 1029 O O . SER A 1 128 ? 14.456 -6.952 -7.636 1.00 89.38 128 SER A O 1
ATOM 1031 N N . ALA A 1 129 ? 12.554 -7.628 -8.621 1.00 89.12 129 ALA A N 1
ATOM 1032 C CA . ALA A 1 129 ? 12.564 -8.981 -8.083 1.00 89.12 129 ALA A CA 1
ATOM 1033 C C . ALA A 1 129 ? 12.151 -10.030 -9.129 1.00 89.12 129 ALA A C 1
ATOM 1035 O O . ALA A 1 129 ? 11.659 -9.729 -10.216 1.00 89.12 129 ALA A O 1
ATOM 1036 N N . HIS A 1 130 ? 12.351 -11.303 -8.787 1.00 91.88 130 HIS A N 1
ATOM 1037 C CA . HIS A 1 130 ? 11.846 -12.414 -9.593 1.00 91.88 130 HIS A CA 1
ATOM 1038 C C . HIS A 1 130 ? 10.299 -12.437 -9.560 1.00 91.88 130 HIS A C 1
ATOM 1040 O O . HIS A 1 130 ? 9.737 -12.223 -8.480 1.00 91.88 130 HIS A O 1
ATOM 1046 N N . PRO A 1 131 ? 9.588 -12.766 -10.661 1.00 92.62 131 PRO A N 1
ATOM 1047 C CA . PRO A 1 131 ? 8.119 -12.714 -10.725 1.00 92.62 131 PRO A CA 1
ATOM 1048 C C . PRO A 1 131 ? 7.411 -13.507 -9.622 1.00 92.62 131 PRO A C 1
ATOM 1050 O O . PRO A 1 131 ? 6.378 -13.083 -9.103 1.00 92.62 131 PRO A O 1
ATOM 1053 N N . ILE A 1 132 ? 7.995 -14.642 -9.222 1.00 94.31 132 ILE A N 1
ATOM 1054 C CA . ILE A 1 132 ? 7.467 -15.488 -8.141 1.00 94.31 132 ILE A CA 1
ATOM 1055 C C . ILE A 1 132 ? 7.426 -14.773 -6.786 1.00 94.31 132 ILE A C 1
ATOM 1057 O O . ILE A 1 132 ? 6.502 -14.984 -6.006 1.00 94.31 132 ILE A O 1
ATOM 1061 N N . VAL A 1 133 ? 8.395 -13.893 -6.518 1.00 93.00 133 VAL A N 1
ATOM 1062 C CA . VAL A 1 133 ? 8.437 -13.112 -5.279 1.00 93.00 133 VAL A CA 1
ATOM 1063 C C . VAL A 1 133 ? 7.264 -12.145 -5.276 1.00 93.00 133 VAL A C 1
ATOM 1065 O O . VAL A 1 133 ? 6.521 -12.098 -4.304 1.00 93.00 133 VAL A O 1
ATOM 1068 N N . ILE A 1 134 ? 7.037 -11.444 -6.390 1.00 94.25 134 ILE A N 1
ATOM 1069 C CA . ILE A 1 134 ? 5.906 -10.522 -6.534 1.00 94.25 134 ILE A CA 1
ATOM 1070 C C . ILE A 1 134 ? 4.567 -11.257 -6.395 1.00 94.25 134 ILE A C 1
ATOM 1072 O O . ILE A 1 134 ? 3.681 -10.770 -5.698 1.00 94.25 134 ILE A O 1
ATOM 1076 N N . HIS A 1 135 ? 4.433 -12.454 -6.974 1.00 93.81 135 HIS A N 1
ATOM 1077 C CA . HIS A 1 135 ? 3.243 -13.290 -6.780 1.00 93.81 135 HIS A CA 1
ATOM 1078 C C . HIS A 1 135 ? 2.987 -13.598 -5.302 1.00 93.81 135 HIS A C 1
ATOM 1080 O O . HIS A 1 135 ? 1.855 -13.463 -4.842 1.00 93.81 135 HIS A O 1
ATOM 1086 N N . TRP A 1 136 ? 4.015 -13.973 -4.538 1.00 93.56 136 TRP A N 1
ATOM 1087 C CA . TRP A 1 136 ? 3.860 -14.205 -3.101 1.00 93.56 136 TRP A CA 1
ATOM 1088 C C . TRP A 1 136 ? 3.482 -12.938 -2.339 1.00 93.56 136 TRP A C 1
ATOM 1090 O O . TRP A 1 136 ? 2.605 -13.000 -1.484 1.00 93.56 136 TRP A O 1
ATOM 1100 N N . LEU A 1 137 ? 4.064 -11.785 -2.680 1.00 92.81 137 LEU A N 1
ATOM 1101 C CA . LEU A 1 137 ? 3.674 -10.513 -2.066 1.00 92.81 137 LEU A CA 1
ATOM 1102 C C . LEU A 1 137 ? 2.185 -10.205 -2.289 1.00 92.81 137 LEU A C 1
ATOM 1104 O O . LEU A 1 137 ? 1.508 -9.762 -1.362 1.00 92.81 137 LEU A O 1
ATOM 1108 N N . LEU A 1 138 ? 1.667 -10.474 -3.491 1.00 93.19 138 LEU A N 1
ATOM 1109 C CA . LEU A 1 138 ? 0.249 -10.296 -3.816 1.00 93.19 138 LEU A CA 1
ATOM 1110 C C . LEU A 1 138 ? -0.648 -11.276 -3.048 1.00 93.19 138 LEU A C 1
ATOM 1112 O O . LEU A 1 138 ? -1.669 -10.858 -2.502 1.00 93.19 138 LEU A O 1
ATOM 1116 N N . LEU A 1 139 ? -0.260 -12.554 -2.976 1.00 92.44 139 LEU A N 1
ATOM 1117 C CA . LEU A 1 139 ? -1.002 -13.592 -2.249 1.00 92.44 139 LEU A CA 1
ATOM 1118 C C . LEU A 1 139 ? -1.092 -13.290 -0.750 1.00 92.44 139 LEU A C 1
ATOM 1120 O O . LEU A 1 139 ? -2.172 -13.364 -0.169 1.00 92.44 139 LEU A O 1
ATOM 1124 N N . GLU A 1 140 ? 0.019 -12.872 -0.151 1.00 89.56 140 GLU A N 1
ATOM 1125 C CA . GLU A 1 140 ? 0.107 -12.495 1.264 1.00 89.56 140 GLU A CA 1
ATOM 1126 C C . GLU A 1 140 ? -0.415 -11.073 1.539 1.00 89.56 140 GLU A C 1
ATOM 1128 O O . GLU A 1 140 ? -0.379 -10.592 2.673 1.00 89.56 140 GLU A O 1
ATOM 1133 N N . ARG A 1 141 ? -0.910 -10.377 0.504 1.00 90.06 141 ARG A N 1
ATOM 1134 C CA . ARG A 1 141 ? -1.454 -9.012 0.569 1.00 90.06 141 ARG A CA 1
ATOM 1135 C C . ARG A 1 141 ? -0.497 -8.004 1.221 1.00 90.06 141 ARG A C 1
ATOM 1137 O O . ARG A 1 141 ? -0.944 -7.103 1.937 1.00 90.06 141 ARG A O 1
ATOM 1144 N N . VAL A 1 142 ? 0.800 -8.155 0.951 1.00 90.25 142 VAL A N 1
ATOM 1145 C CA . VAL A 1 142 ? 1.878 -7.314 1.489 1.00 90.25 142 VAL A CA 1
ATOM 1146 C C . VAL A 1 142 ? 1.687 -5.869 1.049 1.00 90.25 142 VAL A C 1
ATOM 1148 O O . VAL A 1 142 ? 1.462 -5.581 -0.125 1.00 90.25 142 VAL A O 1
ATOM 1151 N N . GLU A 1 143 ? 1.804 -4.948 1.998 1.00 91.88 143 GLU A N 1
ATOM 1152 C CA . GLU A 1 143 ? 1.720 -3.516 1.737 1.00 91.88 143 GLU A CA 1
ATOM 1153 C C . GLU A 1 143 ? 3.050 -3.012 1.173 1.00 91.88 143 GLU A C 1
ATOM 1155 O O . GLU A 1 143 ? 4.105 -3.227 1.767 1.00 91.88 143 GLU A O 1
ATOM 1160 N N . VAL A 1 144 ? 3.017 -2.326 0.033 1.00 92.69 144 VAL A N 1
ATOM 1161 C CA . VAL A 1 144 ? 4.214 -1.753 -0.591 1.00 92.69 144 VAL A CA 1
ATOM 1162 C C . VAL A 1 144 ? 4.110 -0.243 -0.523 1.00 92.69 144 VAL A C 1
ATOM 1164 O O . VAL A 1 144 ? 3.214 0.342 -1.122 1.00 92.69 144 VAL A O 1
ATOM 1167 N N . PHE A 1 145 ? 5.032 0.381 0.195 1.00 92.00 145 PHE A N 1
ATOM 1168 C CA . PHE A 1 145 ? 5.129 1.822 0.340 1.00 92.00 145 PHE A CA 1
ATOM 1169 C C . PHE A 1 145 ? 6.289 2.353 -0.499 1.00 92.00 145 PHE A C 1
ATOM 1171 O O . PHE A 1 145 ? 7.427 1.929 -0.307 1.00 92.00 145 PHE A O 1
ATOM 1178 N N . ILE A 1 146 ? 6.016 3.296 -1.394 1.00 91.69 146 ILE A N 1
ATOM 1179 C CA . ILE A 1 146 ? 7.016 3.977 -2.221 1.00 91.69 146 ILE A CA 1
ATOM 1180 C C . ILE A 1 146 ? 6.970 5.466 -1.894 1.00 91.69 146 ILE A C 1
ATOM 1182 O O . ILE A 1 146 ? 5.914 6.084 -1.991 1.00 91.69 146 ILE A O 1
ATOM 1186 N N . SER A 1 147 ? 8.108 6.039 -1.513 1.00 90.25 147 SER A N 1
ATOM 1187 C CA . SER A 1 147 ? 8.234 7.459 -1.185 1.00 90.25 147 SER A CA 1
ATOM 1188 C C . SER A 1 147 ? 9.252 8.155 -2.076 1.00 90.25 147 SER A C 1
ATOM 1190 O O . SER A 1 147 ? 10.355 7.645 -2.271 1.00 90.25 147 SER A O 1
ATOM 1192 N N . TYR A 1 148 ? 8.906 9.346 -2.564 1.00 86.81 148 TYR A N 1
ATOM 1193 C CA . TYR A 1 148 ? 9.836 10.255 -3.240 1.00 86.81 148 TYR A CA 1
ATOM 1194 C C . TYR A 1 148 ? 10.759 10.975 -2.249 1.00 86.81 148 TYR A C 1
ATOM 1196 O O . TYR A 1 148 ? 11.751 11.568 -2.670 1.00 86.81 148 TYR A O 1
ATOM 1204 N N . SER A 1 149 ? 10.481 10.900 -0.944 1.00 78.25 149 SER A N 1
ATOM 1205 C CA . SER A 1 149 ? 11.381 11.412 0.088 1.00 78.25 149 SER A CA 1
ATOM 1206 C C . SER A 1 149 ? 12.738 10.701 0.035 1.00 78.25 149 SER A C 1
ATOM 1208 O O . SER A 1 149 ? 12.887 9.578 -0.454 1.00 78.25 149 SER A O 1
ATOM 1210 N N . ASN A 1 150 ? 13.753 11.359 0.592 1.00 60.22 150 ASN A N 1
ATOM 1211 C CA . ASN A 1 150 ? 15.063 10.761 0.835 1.00 60.22 150 ASN A CA 1
ATOM 1212 C C . ASN A 1 150 ? 15.038 9.721 1.959 1.00 60.22 150 ASN A C 1
ATOM 1214 O O . ASN A 1 150 ? 15.985 8.946 2.099 1.00 60.22 150 ASN A O 1
ATOM 1218 N N . GLN A 1 151 ? 13.977 9.683 2.767 1.00 62.44 151 GLN A N 1
ATOM 1219 C CA . GLN A 1 151 ? 13.878 8.802 3.921 1.00 62.44 151 GLN A CA 1
ATOM 1220 C C . GLN A 1 151 ? 12.539 8.069 3.933 1.00 62.44 151 GLN A C 1
ATOM 1222 O O . GLN A 1 151 ? 11.481 8.658 3.767 1.00 62.44 151 GLN A O 1
ATOM 1227 N N . ILE A 1 152 ? 12.572 6.768 4.235 1.00 66.62 152 ILE A N 1
ATOM 1228 C CA . ILE A 1 152 ? 11.341 5.994 4.462 1.00 66.62 152 ILE A CA 1
ATOM 1229 C C . ILE A 1 152 ? 10.617 6.407 5.753 1.00 66.62 152 ILE A C 1
ATOM 1231 O O . ILE A 1 152 ? 9.491 5.977 5.975 1.00 66.62 152 ILE A O 1
ATOM 1235 N N . GLY A 1 153 ? 11.255 7.210 6.614 1.00 60.88 153 GLY A N 1
ATOM 1236 C CA . GLY A 1 153 ? 10.722 7.629 7.913 1.00 60.88 153 GLY A CA 1
ATOM 1237 C C . GLY A 1 153 ? 9.399 8.387 7.817 1.00 60.88 153 GLY A C 1
ATOM 1238 O O . GLY A 1 153 ? 8.565 8.240 8.704 1.00 60.88 153 GLY A O 1
ATOM 1239 N N . ASP A 1 154 ? 9.171 9.098 6.714 1.00 62.44 154 ASP A N 1
ATOM 1240 C CA . ASP A 1 154 ? 7.928 9.841 6.472 1.00 62.44 154 ASP A CA 1
ATOM 1241 C C . ASP A 1 154 ? 6.743 8.895 6.201 1.00 62.44 154 ASP A C 1
ATOM 1243 O O . ASP A 1 154 ? 5.582 9.172 6.522 1.00 62.44 154 ASP A O 1
ATOM 1247 N N . VAL A 1 155 ? 7.048 7.706 5.676 1.00 64.81 155 VAL A N 1
ATOM 1248 C CA . VAL A 1 155 ? 6.067 6.689 5.290 1.00 64.81 155 VAL A CA 1
ATOM 1249 C C . VAL A 1 155 ? 6.065 5.485 6.244 1.00 64.81 155 VAL A C 1
ATOM 1251 O O . VAL A 1 155 ? 5.153 4.659 6.217 1.00 64.81 155 VAL A O 1
ATOM 1254 N N . MET A 1 156 ? 6.999 5.413 7.185 1.00 66.62 156 MET A N 1
ATOM 1255 C CA . MET A 1 156 ? 7.048 4.365 8.197 1.00 66.62 156 MET A CA 1
ATOM 1256 C C . MET A 1 156 ? 6.327 4.794 9.476 1.00 66.62 156 MET A C 1
ATOM 1258 O O . MET A 1 156 ? 6.449 5.923 9.945 1.00 66.62 156 MET A O 1
ATOM 1262 N N . ASP A 1 157 ? 5.606 3.867 10.101 1.00 66.19 157 ASP A N 1
ATOM 1263 C CA . ASP A 1 157 ? 5.131 4.071 11.467 1.00 66.19 157 ASP A CA 1
ATOM 1264 C C . ASP A 1 157 ? 6.259 3.817 12.480 1.00 66.19 157 ASP A C 1
ATOM 1266 O O . ASP A 1 157 ? 6.408 2.719 13.019 1.00 66.19 157 ASP A O 1
ATOM 1270 N N . ILE A 1 158 ? 7.079 4.843 12.725 1.00 63.12 158 ILE A N 1
ATOM 1271 C CA . ILE A 1 158 ? 8.256 4.765 13.607 1.00 63.12 158 ILE A CA 1
ATOM 1272 C C . ILE A 1 158 ? 7.875 4.342 15.033 1.00 63.12 158 ILE A C 1
ATOM 1274 O O . ILE A 1 158 ? 8.648 3.639 15.691 1.00 63.12 158 ILE A O 1
ATOM 1278 N N . ALA A 1 159 ? 6.697 4.751 15.517 1.00 59.06 159 ALA A N 1
ATOM 1279 C CA . ALA A 1 159 ? 6.243 4.408 16.858 1.00 59.06 159 ALA A CA 1
ATOM 1280 C C . ALA A 1 159 ? 6.047 2.893 16.974 1.00 59.06 159 ALA A C 1
ATOM 1282 O O . ALA A 1 159 ? 6.707 2.260 17.795 1.00 59.06 159 ALA A O 1
ATOM 1283 N N . THR A 1 160 ? 5.237 2.292 16.101 1.00 58.72 160 THR A N 1
ATOM 1284 C CA . THR A 1 160 ? 5.019 0.836 16.111 1.00 58.72 160 THR A CA 1
ATOM 1285 C C . THR A 1 160 ? 6.297 0.066 15.783 1.00 58.72 160 THR A C 1
ATOM 1287 O O . THR A 1 160 ? 6.603 -0.918 16.459 1.00 58.72 160 THR A O 1
ATOM 1290 N N . TRP A 1 161 ? 7.109 0.552 14.836 1.00 59.59 161 TRP A N 1
ATOM 1291 C CA . TRP A 1 161 ? 8.389 -0.069 14.481 1.00 59.59 161 TRP A CA 1
ATOM 1292 C C . TRP A 1 161 ? 9.335 -0.180 15.685 1.00 59.59 161 TRP A C 1
ATOM 1294 O O . TRP A 1 161 ? 9.915 -1.236 15.929 1.00 59.59 161 TRP A O 1
ATOM 1304 N N . LYS A 1 162 ? 9.457 0.873 16.499 1.00 56.94 162 LYS A N 1
ATOM 1305 C CA . LYS A 1 162 ? 10.345 0.869 17.670 1.00 56.94 162 LYS A CA 1
ATOM 1306 C C . LYS A 1 162 ? 9.919 -0.141 18.745 1.00 56.94 162 LYS A C 1
ATOM 1308 O O . LYS A 1 162 ? 10.775 -0.652 19.463 1.00 56.94 162 LYS A O 1
ATOM 1313 N N . TYR A 1 163 ? 8.621 -0.425 18.864 1.00 54.84 163 TYR A N 1
ATOM 1314 C CA . TYR A 1 163 ? 8.074 -1.305 19.903 1.00 54.84 163 TYR A CA 1
ATOM 1315 C C . TYR A 1 163 ? 7.897 -2.770 19.465 1.00 54.84 163 TYR A C 1
ATOM 1317 O O . TYR A 1 163 ? 7.800 -3.634 20.333 1.00 54.84 163 TYR A O 1
ATOM 1325 N N . ALA A 1 164 ? 7.882 -3.076 18.161 1.00 56.66 164 ALA A N 1
ATOM 1326 C CA . ALA A 1 164 ? 7.575 -4.422 17.655 1.00 56.66 164 ALA A CA 1
ATOM 1327 C C . ALA A 1 164 ? 8.665 -5.481 17.933 1.00 56.66 164 ALA A C 1
ATOM 1329 O O . ALA A 1 164 ? 8.363 -6.670 17.973 1.00 56.66 164 ALA A O 1
ATOM 1330 N N . GLY A 1 165 ? 9.927 -5.083 18.138 1.00 48.31 165 GLY A N 1
ATOM 1331 C CA . GLY A 1 165 ? 11.012 -5.958 18.621 1.00 48.31 165 GLY A CA 1
ATOM 1332 C C . GLY A 1 165 ? 11.463 -7.111 17.699 1.00 48.31 165 GLY A C 1
ATOM 1333 O O . GLY A 1 165 ? 12.499 -7.709 17.976 1.00 48.31 165 GLY A O 1
ATOM 1334 N N . GLN A 1 166 ? 10.745 -7.406 16.607 1.00 49.28 166 GLN A N 1
ATOM 1335 C CA . GLN A 1 166 ? 11.051 -8.460 15.621 1.00 49.28 166 GLN A CA 1
ATOM 1336 C C . GLN A 1 166 ? 11.231 -7.915 14.192 1.00 49.28 166 GLN A C 1
ATOM 1338 O O . GLN A 1 166 ? 10.849 -8.551 13.214 1.00 49.28 166 GLN A O 1
ATOM 1343 N N . ASN A 1 167 ? 11.821 -6.729 14.047 1.00 51.56 167 ASN A N 1
ATOM 1344 C CA . ASN A 1 167 ? 12.036 -6.131 12.729 1.00 51.56 167 ASN A CA 1
ATOM 1345 C C . ASN A 1 167 ? 13.425 -6.502 12.192 1.00 51.56 167 ASN A C 1
ATOM 1347 O O . ASN A 1 167 ? 14.437 -6.181 12.818 1.00 51.56 167 ASN A O 1
ATOM 1351 N N . SER A 1 168 ? 13.490 -7.139 11.019 1.00 41.03 168 SER A N 1
ATOM 1352 C CA . SER A 1 168 ? 14.738 -7.328 10.269 1.00 41.03 168 SER A CA 1
ATOM 1353 C C . SER A 1 168 ? 14.773 -6.394 9.055 1.00 41.03 168 SER A C 1
ATOM 1355 O O . SER A 1 168 ? 14.075 -6.615 8.067 1.00 41.03 168 SER A O 1
ATOM 1357 N N . GLY A 1 169 ? 15.602 -5.349 9.107 1.00 51.91 169 GLY A N 1
ATOM 1358 C CA . GLY A 1 169 ? 15.779 -4.405 7.994 1.00 51.91 169 GLY A CA 1
ATOM 1359 C C . GLY A 1 169 ? 14.581 -3.470 7.756 1.00 51.91 169 GLY A C 1
ATOM 1360 O O . GLY A 1 169 ? 13.922 -3.047 8.701 1.00 51.91 169 GLY A O 1
ATOM 1361 N N . MET A 1 170 ? 14.316 -3.128 6.485 1.00 50.75 170 MET A N 1
ATOM 1362 C CA . MET A 1 170 ? 13.219 -2.238 6.035 1.00 50.75 170 MET A CA 1
ATOM 1363 C C . MET A 1 170 ? 11.844 -2.935 5.967 1.00 50.75 170 MET A C 1
ATOM 1365 O O . MET A 1 170 ? 10.950 -2.482 5.257 1.00 50.75 170 MET A O 1
ATOM 1369 N N . GLN A 1 171 ? 11.677 -4.056 6.668 1.00 52.56 171 GLN A N 1
ATOM 1370 C CA . GLN A 1 171 ? 10.413 -4.775 6.792 1.00 52.56 171 GLN A CA 1
ATOM 1371 C C . GLN A 1 171 ? 9.864 -4.524 8.197 1.00 52.56 171 GLN A C 1
ATOM 1373 O O . GLN A 1 171 ? 10.565 -4.736 9.188 1.00 52.56 171 GLN A O 1
ATOM 1378 N N . SER A 1 172 ? 8.623 -4.045 8.284 1.00 49.84 172 SER A N 1
ATOM 1379 C CA . SER A 1 172 ? 7.919 -3.876 9.559 1.00 49.84 172 SER A CA 1
ATOM 1380 C C . SER A 1 172 ? 6.736 -4.824 9.580 1.00 49.84 172 SER A C 1
ATOM 1382 O O . SER A 1 172 ? 5.860 -4.743 8.716 1.00 49.84 172 SER A O 1
ATOM 1384 N N . THR A 1 173 ? 6.695 -5.710 10.569 1.00 48.19 173 THR A N 1
ATOM 1385 C CA . THR A 1 173 ? 5.493 -6.479 10.884 1.00 48.19 173 THR A CA 1
ATOM 1386 C C . THR A 1 173 ? 4.575 -5.564 11.686 1.00 48.19 173 THR A C 1
ATOM 1388 O O . THR A 1 173 ? 4.703 -5.458 12.906 1.00 48.19 173 THR A O 1
ATOM 1391 N N . ASN A 1 174 ? 3.668 -4.847 11.018 1.00 46.84 174 ASN A N 1
ATOM 1392 C CA . ASN A 1 174 ? 2.548 -4.268 11.751 1.00 46.84 174 ASN A CA 1
ATOM 1393 C C . ASN A 1 174 ? 1.624 -5.412 12.168 1.00 46.84 174 ASN A C 1
ATOM 1395 O O . ASN A 1 174 ? 1.554 -6.433 11.493 1.00 46.84 174 ASN A O 1
ATOM 1399 N N . VAL A 1 175 ? 0.931 -5.231 13.292 1.00 45.69 175 VAL A N 1
ATOM 1400 C CA . VAL A 1 175 ? 0.244 -6.249 14.112 1.00 45.69 175 VAL A CA 1
ATOM 1401 C C . VAL A 1 175 ? -0.644 -7.257 13.347 1.00 45.69 175 VAL A C 1
ATOM 1403 O O . VAL A 1 175 ? -0.979 -8.282 13.923 1.00 45.69 175 VAL A O 1
ATOM 1406 N N . ASN A 1 176 ? -0.971 -7.032 12.067 1.00 52.34 176 ASN A N 1
ATOM 1407 C CA . ASN A 1 176 ? -1.633 -8.006 11.191 1.00 52.34 176 ASN A CA 1
ATOM 1408 C C . ASN A 1 176 ? -1.094 -8.099 9.739 1.00 52.34 176 ASN A C 1
ATOM 1410 O O . ASN A 1 176 ? -1.526 -9.004 9.038 1.00 52.34 176 ASN A O 1
ATOM 1414 N N . ASN A 1 177 ? -0.203 -7.209 9.269 1.00 62.25 177 ASN A N 1
ATOM 1415 C CA . ASN A 1 177 ? 0.212 -7.134 7.855 1.00 62.25 177 ASN A CA 1
ATOM 1416 C C . ASN A 1 177 ? 1.729 -6.918 7.716 1.00 62.25 177 ASN A C 1
ATOM 1418 O O . ASN A 1 177 ? 2.343 -6.155 8.468 1.00 62.25 177 ASN A O 1
ATOM 1422 N N . MET A 1 178 ? 2.319 -7.559 6.707 1.00 76.81 178 MET A N 1
ATOM 1423 C CA . MET A 1 178 ? 3.697 -7.325 6.275 1.00 76.81 178 MET A CA 1
ATOM 1424 C C . MET A 1 178 ? 3.764 -6.076 5.390 1.00 76.81 178 MET A C 1
ATOM 1426 O O . MET A 1 178 ? 2.911 -5.895 4.519 1.00 76.81 178 MET A O 1
ATOM 1430 N N . ALA A 1 179 ? 4.785 -5.241 5.592 1.00 84.06 179 ALA A N 1
ATOM 1431 C CA . ALA A 1 179 ? 5.013 -4.039 4.795 1.00 84.06 179 ALA A CA 1
ATOM 1432 C C . ALA A 1 179 ? 6.453 -3.958 4.267 1.00 84.06 179 ALA A C 1
ATOM 1434 O O . ALA A 1 179 ? 7.408 -4.269 4.984 1.00 84.06 179 ALA A O 1
ATOM 1435 N N . ILE A 1 180 ? 6.593 -3.494 3.025 1.00 86.50 180 ILE A N 1
ATOM 1436 C CA . ILE A 1 180 ? 7.854 -3.162 2.358 1.00 86.50 180 ILE A CA 1
ATOM 1437 C C . ILE A 1 180 ? 7.895 -1.650 2.157 1.00 86.50 180 ILE A C 1
ATOM 1439 O O . ILE A 1 180 ? 6.949 -1.078 1.621 1.00 86.50 180 ILE A O 1
ATOM 1443 N N . TYR A 1 181 ? 9.001 -1.015 2.542 1.00 86.25 181 TYR A N 1
ATOM 1444 C CA . TYR A 1 181 ? 9.213 0.420 2.360 1.00 86.25 181 TYR A CA 1
ATOM 1445 C C . TYR A 1 181 ? 10.348 0.678 1.370 1.00 86.25 181 TYR A C 1
ATOM 1447 O O . TYR A 1 181 ? 11.445 0.136 1.514 1.00 86.25 181 TYR A O 1
ATOM 1455 N N . VAL A 1 182 ? 10.086 1.528 0.381 1.00 86.44 182 VAL A N 1
ATOM 1456 C CA . VAL A 1 182 ? 11.015 1.918 -0.680 1.00 86.44 182 VAL A CA 1
ATOM 1457 C C . VAL A 1 182 ? 11.144 3.439 -0.680 1.00 86.44 182 VAL A C 1
ATOM 1459 O O . VAL A 1 182 ? 10.149 4.152 -0.778 1.00 86.44 182 VAL A O 1
ATOM 1462 N N . SER A 1 183 ? 12.376 3.932 -0.572 1.00 86.69 183 SER A N 1
ATOM 1463 C CA . SER A 1 183 ? 12.717 5.346 -0.759 1.00 86.69 183 SER A CA 1
ATOM 1464 C C . SER A 1 183 ? 13.364 5.522 -2.130 1.00 86.69 183 SER A C 1
ATOM 1466 O O . SER A 1 183 ? 14.304 4.798 -2.465 1.00 86.69 183 SER A O 1
ATOM 1468 N N . CYS A 1 184 ? 12.852 6.466 -2.917 1.00 83.44 184 CYS A N 1
ATOM 1469 C CA . CYS A 1 184 ? 13.380 6.804 -4.236 1.00 83.44 184 CYS A CA 1
ATOM 1470 C C . CYS A 1 184 ? 14.469 7.884 -4.182 1.00 83.44 184 CYS A C 1
ATOM 1472 O O . CYS A 1 184 ? 15.239 8.002 -5.133 1.00 83.44 184 CYS A O 1
ATOM 1474 N N . GLY A 1 185 ? 14.575 8.653 -3.091 1.00 80.94 185 GLY A N 1
ATOM 1475 C CA . GLY A 1 185 ? 15.558 9.737 -2.998 1.00 80.94 185 GLY A CA 1
ATOM 1476 C C . GLY A 1 185 ? 15.298 10.910 -3.951 1.00 80.94 185 GLY A C 1
ATOM 1477 O O . GLY A 1 185 ? 16.241 11.554 -4.413 1.00 80.94 185 GLY A O 1
ATOM 1478 N N . GLY A 1 186 ? 14.031 11.151 -4.287 1.00 84.62 186 GLY A N 1
ATOM 1479 C CA . GLY A 1 186 ? 13.561 12.093 -5.302 1.00 84.62 186 GLY A CA 1
ATOM 1480 C C . GLY A 1 186 ? 12.636 11.434 -6.329 1.00 84.62 186 GLY A C 1
ATOM 1481 O O . GLY A 1 186 ? 12.316 10.250 -6.229 1.00 84.62 186 GLY A O 1
ATOM 1482 N N . ASP A 1 187 ? 12.215 12.208 -7.334 1.00 85.62 187 ASP A N 1
ATOM 1483 C CA . ASP A 1 187 ? 11.415 11.696 -8.452 1.00 85.62 187 ASP A CA 1
ATOM 1484 C C . ASP A 1 187 ? 12.263 10.756 -9.338 1.00 85.62 187 ASP A C 1
ATOM 1486 O O . ASP A 1 187 ? 13.186 11.236 -10.015 1.00 85.62 187 ASP A O 1
ATOM 1490 N N . PRO A 1 188 ? 11.960 9.440 -9.384 1.00 83.31 188 PRO A N 1
ATOM 1491 C CA . PRO A 1 188 ? 12.741 8.456 -10.129 1.00 83.31 188 PRO A CA 1
ATOM 1492 C C . PRO A 1 188 ? 12.656 8.635 -11.651 1.00 83.31 188 PRO A C 1
ATOM 1494 O O . PRO A 1 188 ? 13.444 8.028 -12.375 1.00 83.31 188 PRO A O 1
ATOM 1497 N N . PHE A 1 189 ? 1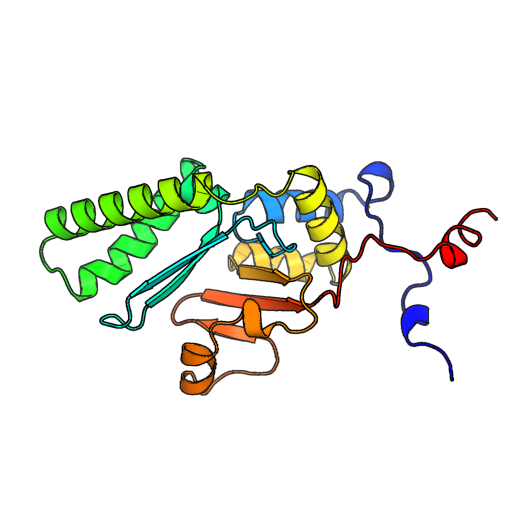1.734 9.463 -12.152 1.00 86.06 189 PHE A N 1
ATOM 1498 C CA . PHE A 1 189 ? 11.593 9.760 -13.580 1.00 86.06 189 PHE A CA 1
ATOM 1499 C C . PHE A 1 189 ? 12.319 11.049 -13.993 1.00 86.06 189 PHE A C 1
ATOM 1501 O O . PHE A 1 189 ? 12.464 11.336 -15.186 1.00 86.06 189 PHE A O 1
ATOM 1508 N N . SER A 1 190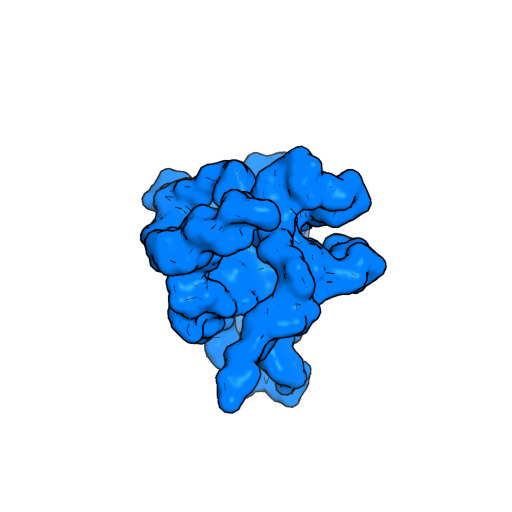 ? 12.833 11.817 -13.026 1.00 76.12 190 SER A N 1
ATOM 1509 C CA . SER A 1 190 ? 13.567 13.059 -13.268 1.00 76.12 190 SER A CA 1
ATOM 1510 C C . SER A 1 190 ? 15.028 12.794 -13.675 1.00 76.12 190 SER A C 1
ATOM 1512 O O . SER A 1 190 ? 15.986 13.016 -12.937 1.00 76.12 190 SER A O 1
ATOM 1514 N N . PHE A 1 191 ? 15.248 12.301 -14.896 1.00 63.12 191 PHE A N 1
ATOM 1515 C CA . PHE A 1 191 ? 16.612 12.073 -15.381 1.00 63.12 191 PHE A CA 1
ATOM 1516 C C . PHE A 1 191 ? 17.312 13.397 -15.739 1.00 63.12 191 PHE A C 1
ATOM 1518 O O . PHE A 1 191 ? 16.806 14.164 -16.566 1.00 63.12 191 PHE A O 1
ATOM 1525 N N . PRO A 1 192 ? 18.524 13.678 -15.218 1.00 51.97 192 PRO A N 1
ATOM 1526 C CA . PRO A 1 192 ? 19.310 14.800 -15.711 1.00 51.97 192 PRO A CA 1
ATOM 1527 C C . PRO A 1 192 ? 19.666 14.568 -17.188 1.00 51.97 192 PRO A C 1
ATOM 1529 O O . PRO A 1 192 ? 20.038 13.458 -17.578 1.00 51.97 192 PRO A O 1
ATOM 1532 N N . LYS A 1 193 ? 19.626 15.637 -18.004 1.00 48.22 193 LYS A N 1
ATOM 1533 C CA . LYS A 1 193 ? 19.864 15.666 -19.473 1.00 48.22 193 LYS A CA 1
ATOM 1534 C C . LYS A 1 193 ? 21.088 14.875 -19.981 1.00 48.22 193 LYS A C 1
ATOM 1536 O O . LYS A 1 193 ? 21.220 14.640 -21.178 1.00 48.22 193 LYS A O 1
ATOM 1541 N N . ARG A 1 194 ? 22.006 14.479 -19.095 1.00 41.47 194 ARG A N 1
ATOM 1542 C CA . ARG A 1 194 ? 23.222 13.718 -19.402 1.00 41.47 194 ARG A CA 1
ATOM 1543 C C . ARG A 1 194 ? 22.953 12.256 -19.798 1.00 41.47 194 ARG A C 1
ATOM 1545 O O . ARG A 1 194 ? 23.750 11.720 -20.558 1.00 41.47 194 ARG A O 1
ATOM 1552 N N . TYR A 1 195 ? 21.844 11.650 -19.360 1.00 47.09 195 TYR A N 1
ATOM 1553 C CA . TYR A 1 195 ? 21.500 10.253 -19.685 1.00 47.09 195 TYR A CA 1
ATOM 1554 C C . TYR A 1 195 ? 20.611 10.089 -20.928 1.00 47.09 195 TYR A C 1
ATOM 1556 O O . TYR A 1 195 ? 20.645 9.040 -21.560 1.00 47.09 195 TYR A O 1
ATOM 1564 N N . GLN A 1 196 ? 19.912 11.141 -21.368 1.00 45.31 196 GLN A N 1
ATOM 1565 C CA . GLN A 1 196 ? 19.089 11.107 -22.591 1.00 45.31 196 GLN A CA 1
ATOM 1566 C C . GLN A 1 196 ? 19.909 10.898 -23.879 1.00 45.31 196 GLN A C 1
ATOM 1568 O O . GLN A 1 196 ? 19.369 10.466 -24.891 1.00 45.31 196 GLN A O 1
ATOM 1573 N N . LYS A 1 197 ? 21.220 11.188 -23.856 1.00 40.44 197 LYS A N 1
ATOM 1574 C CA . LYS A 1 197 ? 22.120 10.976 -25.003 1.00 40.44 197 LYS A CA 1
ATOM 1575 C C . LYS A 1 197 ? 22.657 9.548 -25.134 1.00 40.44 197 LYS A C 1
ATOM 1577 O O . LYS A 1 197 ? 23.257 9.255 -26.158 1.00 40.44 197 LYS A O 1
ATOM 1582 N N . GLN A 1 198 ? 22.494 8.687 -24.127 1.00 43.75 198 GLN A N 1
ATOM 1583 C CA . GLN A 1 198 ? 23.008 7.308 -24.172 1.00 43.75 198 GLN A CA 1
ATOM 1584 C C . GLN A 1 198 ? 21.975 6.283 -24.655 1.00 43.75 198 GLN A C 1
ATOM 1586 O O . GLN A 1 198 ? 22.349 5.165 -24.975 1.00 43.75 198 GLN A O 1
ATOM 1591 N N . SER A 1 199 ? 20.702 6.665 -24.752 1.00 39.03 199 SER A N 1
ATOM 1592 C CA . SER A 1 199 ? 19.605 5.829 -25.263 1.00 39.03 199 SER A CA 1
ATOM 1593 C C . SER A 1 199 ? 19.340 6.004 -26.767 1.00 39.03 199 SER A C 1
ATOM 1595 O O . SER A 1 199 ? 18.369 5.466 -27.286 1.00 39.03 199 SER A O 1
ATOM 1597 N N . ILE A 1 200 ? 20.200 6.746 -27.472 1.00 37.41 200 ILE A N 1
ATOM 1598 C CA . ILE A 1 200 ? 20.235 6.812 -28.937 1.00 37.41 200 ILE A CA 1
ATOM 1599 C C . ILE A 1 200 ? 21.631 6.356 -29.360 1.00 37.41 200 ILE A C 1
ATOM 1601 O O . ILE A 1 200 ? 22.518 7.198 -29.483 1.00 37.41 200 ILE A O 1
ATOM 1605 N N . LEU A 1 201 ? 21.831 5.041 -29.484 1.00 34.62 201 LEU A N 1
ATOM 1606 C CA . LEU A 1 201 ? 22.830 4.365 -30.327 1.00 34.62 201 LEU A CA 1
ATOM 1607 C C . LEU A 1 201 ? 22.618 2.849 -30.255 1.00 34.62 201 LEU A C 1
ATOM 1609 O O . LEU A 1 201 ? 22.560 2.321 -29.124 1.00 34.62 201 LEU A O 1
#